Protein AF-A0AAV0G719-F1 (afdb_monomer)

Solvent-accessible surface area (backbone atoms only — not comparable to full-atom values): 10742 Å² total; per-residue (Å²): 135,91,68,100,57,57,70,68,57,51,49,52,56,61,72,61,66,66,47,67,48,43,32,35,37,26,44,46,31,51,79,25,50,60,51,52,53,52,49,61,51,21,62,94,38,42,29,37,42,31,23,26,68,50,55,70,46,43,51,53,22,49,53,50,28,58,73,70,68,57,34,39,28,25,32,34,30,34,30,56,59,93,72,67,51,62,51,58,59,63,76,69,85,78,73,89,70,95,61,95,64,79,46,39,65,77,68,68,94,70,76,55,68,71,57,56,52,49,54,50,50,37,59,73,70,65,56,63,74,76,73,68,87,64,90,64,65,43,79,77,48,52,19,72,58,25,36,52,50,71,34,40,63,71,69,63,65,36,62,72,60,97,86,53,56,92,83,52,53,57,75,38,77,47,72,68,84,75,77,77,77,130

Sequence (182 aa):
MIYGIDAASGAAVLALDISSGDHVLDLCAAPGAKLCMILDSLGSSGSVSGVDIAKHRLAACRSMLLKYGLGDRCRLFVADGTTFSLLPVKTIPVSESQNQLEVYKEWKSRRPWKERRREALAREKGYSNFSSPTQEPELLFYGKKSGVVGLTRNTLYQRVHCGNVYEFGYDKAGSCGCRVHP

Secondary structure (DSSP, 8-state):
------HHHHHHHHHT-PPTT-EEEETT-TTSHHHHHHHHHHTTS-EEEEEES-HHHHHHHHHHHHHTT-GGGEEEEES-TTT--BPP--------------BPPPPPS---HHHHHHHHHHHHTT---------PPEEEEE-TTSS-TT-BHHHHTPBPPTTSHHHHS-SEEE--------

InterPro domains:
  IPR001678 SAM-dependent methyltransferase RsmB-F/NOP2-type domain [PS51686] (1-182)
  IPR023267 RNA (C5-cytosine) methyltransferase [PTHR22807] (2-85)
  IPR029063 S-adenosyl-L-methionine-dependent methyltransferase superfamily [G3DSA:3.40.50.150] (1-123)
  IPR029063 S-adenosyl-L-methionine-dependent methyltransferase superfamily [SSF53335] (3-87)
  IPR049560 SAM-dependent methyltransferase RsmB-F/NOP2-type, catalytic core [PF01189] (14-84)

Organism: NCBI:txid186058

Structure (mmCIF, N/CA/C/O backbone):
data_AF-A0AAV0G719-F1
#
_entry.id   AF-A0AAV0G719-F1
#
loop_
_atom_site.group_PDB
_atom_site.id
_atom_site.type_symbol
_atom_site.label_atom_id
_atom_site.label_alt_id
_atom_site.label_comp_id
_atom_site.label_asym_id
_atom_site.label_entity_id
_atom_site.label_seq_id
_atom_site.pdbx_PDB_ins_code
_atom_site.Cartn_x
_atom_site.Cartn_y
_atom_site.Cartn_z
_atom_site.occupancy
_atom_site.B_iso_or_equiv
_atom_site.auth_seq_id
_atom_site.auth_comp_id
_atom_site.auth_asym_id
_atom_site.auth_atom_id
_atom_site.pdbx_PDB_model_num
ATOM 1 N N . MET A 1 1 ? 5.032 -1.060 -17.708 1.00 53.59 1 MET A N 1
ATOM 2 C CA . MET A 1 1 ? 6.075 -0.216 -17.077 1.00 53.59 1 MET A CA 1
ATOM 3 C C . MET A 1 1 ? 7.315 -1.067 -16.814 1.00 53.59 1 MET A C 1
ATOM 5 O O . MET A 1 1 ? 7.170 -2.277 -16.730 1.00 53.59 1 MET A O 1
ATOM 9 N N . ILE A 1 2 ? 8.517 -0.480 -16.730 1.00 55.41 2 ILE A N 1
ATOM 10 C CA . ILE A 1 2 ? 9.740 -1.218 -16.355 1.00 55.41 2 ILE A CA 1
ATOM 11 C C . ILE A 1 2 ? 10.017 -0.948 -14.875 1.00 55.41 2 ILE A C 1
ATOM 13 O O . ILE A 1 2 ? 10.354 0.176 -14.501 1.00 55.41 2 ILE A O 1
ATOM 17 N N . TYR A 1 3 ? 9.865 -1.975 -14.044 1.00 66.62 3 TYR A N 1
ATOM 18 C CA . TYR A 1 3 ? 10.296 -1.962 -12.648 1.00 66.62 3 TYR A CA 1
ATOM 19 C C . TYR A 1 3 ? 11.651 -2.654 -12.558 1.00 66.62 3 TYR A C 1
ATOM 21 O O . TYR A 1 3 ? 11.841 -3.710 -13.156 1.00 66.62 3 TYR A O 1
ATOM 29 N N . GLY A 1 4 ? 12.591 -2.081 -11.804 1.00 66.12 4 GLY A N 1
ATOM 30 C CA . GLY A 1 4 ? 13.830 -2.770 -11.439 1.00 66.12 4 GLY A CA 1
ATOM 31 C C . GLY A 1 4 ? 13.537 -3.872 -10.422 1.00 66.12 4 GLY A C 1
ATOM 32 O O . GLY A 1 4 ? 13.811 -3.697 -9.239 1.00 66.12 4 GLY A O 1
ATOM 33 N N . ILE A 1 5 ? 12.895 -4.953 -10.867 1.00 74.56 5 ILE A N 1
ATOM 34 C CA . ILE A 1 5 ? 12.533 -6.115 -10.056 1.00 74.56 5 ILE A CA 1
ATOM 35 C C . ILE A 1 5 ? 13.516 -7.250 -10.347 1.00 74.56 5 ILE A C 1
ATOM 37 O O . ILE A 1 5 ? 13.873 -7.488 -11.500 1.00 74.56 5 ILE A O 1
ATOM 41 N N . ASP A 1 6 ? 13.980 -7.942 -9.306 1.00 75.50 6 ASP A N 1
ATOM 42 C CA . ASP A 1 6 ? 14.768 -9.154 -9.510 1.00 75.50 6 ASP A CA 1
ATOM 43 C C . ASP A 1 6 ? 13.889 -10.269 -10.118 1.00 75.50 6 ASP A C 1
ATOM 45 O O . ASP A 1 6 ? 12.669 -10.304 -9.932 1.00 75.50 6 ASP A O 1
ATOM 49 N N . ALA A 1 7 ? 14.498 -11.187 -10.870 1.00 72.31 7 ALA A N 1
ATOM 50 C CA . ALA A 1 7 ? 13.759 -12.227 -11.587 1.00 72.31 7 ALA A CA 1
ATOM 51 C C . ALA A 1 7 ? 12.960 -13.158 -10.653 1.00 72.31 7 ALA A C 1
ATOM 53 O O . ALA A 1 7 ? 11.871 -13.599 -11.018 1.00 72.31 7 ALA A O 1
ATOM 54 N N . ALA A 1 8 ? 13.456 -13.424 -9.439 1.00 75.06 8 ALA A N 1
ATOM 55 C CA . ALA A 1 8 ? 12.766 -14.271 -8.465 1.00 75.06 8 ALA A CA 1
ATOM 56 C C . ALA A 1 8 ? 11.497 -13.591 -7.930 1.00 75.06 8 ALA A C 1
ATOM 58 O O . ALA A 1 8 ? 10.456 -14.220 -7.760 1.00 75.06 8 ALA A O 1
ATOM 59 N N . SER A 1 9 ? 11.566 -12.282 -7.725 1.00 74.62 9 SER A N 1
ATOM 60 C CA . SER A 1 9 ? 10.464 -11.422 -7.330 1.00 74.62 9 SER A CA 1
ATOM 61 C C . SER A 1 9 ? 9.411 -11.314 -8.432 1.00 74.62 9 SER A C 1
ATOM 63 O O . SER A 1 9 ? 8.223 -11.374 -8.126 1.00 74.62 9 SER A O 1
ATOM 65 N N . GLY A 1 10 ? 9.825 -11.222 -9.699 1.00 74.19 10 GLY A N 1
ATOM 66 C CA . GLY A 1 10 ? 8.910 -11.296 -10.842 1.00 74.19 10 GLY A CA 1
ATOM 67 C C . GLY A 1 10 ? 8.221 -12.660 -10.948 1.00 74.19 10 GLY A C 1
ATOM 68 O O . GLY A 1 10 ? 7.002 -12.727 -11.085 1.00 74.19 10 GLY A O 1
ATOM 69 N N . ALA A 1 11 ? 8.981 -13.749 -10.795 1.00 75.69 11 ALA A N 1
ATOM 70 C CA . ALA A 1 11 ? 8.442 -15.108 -10.799 1.00 75.69 11 ALA A CA 1
ATOM 71 C C . ALA A 1 11 ? 7.445 -15.346 -9.654 1.00 75.69 11 ALA A C 1
ATOM 73 O O . ALA A 1 11 ? 6.422 -15.984 -9.871 1.00 75.69 11 ALA A O 1
ATOM 74 N N . ALA A 1 12 ? 7.694 -14.793 -8.462 1.00 78.38 12 ALA A N 1
ATOM 75 C CA . ALA A 1 12 ? 6.772 -14.895 -7.333 1.00 78.38 12 ALA A CA 1
ATOM 76 C C . ALA A 1 12 ? 5.413 -14.237 -7.624 1.00 78.38 12 ALA A C 1
ATOM 78 O O . ALA A 1 12 ? 4.380 -14.793 -7.267 1.00 78.38 12 ALA A O 1
ATOM 79 N N . VAL A 1 13 ? 5.399 -13.082 -8.301 1.00 78.94 13 VAL A N 1
ATOM 80 C CA . VAL A 1 13 ? 4.145 -12.415 -8.692 1.00 78.94 13 VAL A CA 1
ATOM 81 C C . VAL A 1 13 ? 3.414 -13.206 -9.775 1.00 78.94 13 VAL A C 1
ATOM 83 O O . VAL A 1 13 ? 2.200 -13.362 -9.693 1.00 78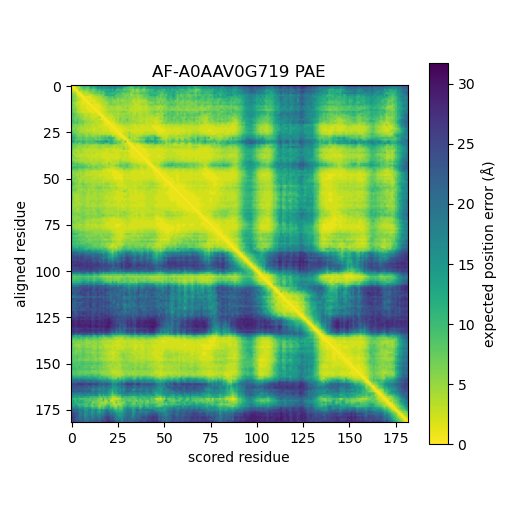.94 13 VAL A O 1
ATOM 86 N N . LEU A 1 14 ? 4.140 -13.755 -10.753 1.00 77.81 14 LEU A N 1
ATOM 87 C CA . LEU A 1 14 ? 3.548 -14.619 -11.780 1.00 77.81 14 LEU A CA 1
ATOM 88 C C . LEU A 1 14 ? 2.966 -15.907 -11.178 1.00 77.81 14 LEU A C 1
ATOM 90 O O . LEU A 1 14 ? 1.880 -16.323 -11.558 1.00 77.81 14 LEU A O 1
ATOM 94 N N . ALA A 1 15 ? 3.651 -16.504 -10.201 1.00 80.00 15 ALA A N 1
ATOM 95 C CA . ALA A 1 15 ? 3.202 -17.715 -9.517 1.00 80.00 15 ALA A CA 1
ATOM 96 C C . ALA A 1 15 ? 1.969 -17.498 -8.625 1.00 80.00 15 ALA A C 1
ATOM 98 O O . ALA A 1 15 ? 1.259 -18.459 -8.337 1.00 80.00 15 ALA A O 1
ATOM 99 N N . LEU A 1 16 ? 1.698 -16.260 -8.188 1.00 77.44 16 LEU A N 1
ATOM 100 C CA . LEU A 1 16 ? 0.467 -15.937 -7.459 1.00 77.44 16 LEU A CA 1
ATOM 101 C C . LEU A 1 16 ? -0.784 -16.050 -8.349 1.00 77.44 16 LEU A C 1
ATOM 103 O O . LEU A 1 16 ? -1.882 -16.182 -7.805 1.00 77.44 16 LEU A O 1
ATOM 107 N N . ASP A 1 17 ? -0.627 -16.036 -9.680 1.00 82.75 17 ASP A N 1
ATOM 108 C CA . ASP A 1 17 ? -1.721 -16.136 -10.655 1.00 82.75 17 ASP A CA 1
ATOM 109 C C . ASP A 1 17 ? -2.863 -15.161 -10.321 1.00 82.75 17 ASP A C 1
ATOM 111 O O . ASP A 1 17 ? -3.990 -15.545 -9.994 1.00 82.75 17 ASP A O 1
ATOM 115 N N . ILE A 1 18 ? -2.496 -13.878 -10.253 1.00 84.50 18 ILE A N 1
ATOM 116 C CA . ILE A 1 18 ? -3.387 -12.788 -9.852 1.00 84.50 18 ILE A CA 1
ATOM 117 C C . ILE A 1 18 ? -4.345 -12.494 -10.995 1.00 84.50 18 ILE A C 1
ATOM 119 O O . ILE A 1 18 ? -3.921 -12.130 -12.094 1.00 84.50 18 ILE A O 1
ATOM 123 N N . SER A 1 19 ? -5.634 -12.593 -10.700 1.00 84.75 19 SER A N 1
ATOM 124 C CA . SER A 1 19 ? -6.706 -12.257 -11.624 1.00 84.75 19 SER A CA 1
ATOM 125 C C . SER A 1 19 ? -7.266 -10.867 -11.339 1.00 84.75 19 SER A C 1
ATOM 127 O O . SER A 1 19 ? -7.234 -10.363 -10.215 1.00 84.75 19 SER A O 1
ATOM 129 N N . SER A 1 20 ? -7.811 -10.225 -12.372 1.00 85.38 20 SER A N 1
ATOM 130 C CA . SER A 1 20 ? -8.567 -8.983 -12.195 1.00 85.38 20 SER A CA 1
ATOM 131 C C . SER A 1 20 ? -9.731 -9.226 -11.233 1.00 85.38 20 SER A C 1
ATOM 133 O O . SER A 1 20 ? -10.541 -10.123 -11.457 1.00 85.38 20 SER A O 1
ATOM 135 N N . GLY A 1 21 ? -9.816 -8.416 -10.180 1.00 84.44 21 GLY A N 1
ATOM 136 C CA . GLY A 1 21 ? -10.849 -8.547 -9.150 1.00 84.44 21 GLY A CA 1
ATOM 137 C C . GLY A 1 21 ? -10.325 -9.068 -7.817 1.00 84.44 21 GLY A C 1
ATOM 138 O O . GLY A 1 21 ? -10.966 -8.806 -6.801 1.00 84.44 21 GLY A O 1
ATOM 139 N N . ASP A 1 22 ? -9.148 -9.696 -7.803 1.00 87.44 22 ASP A N 1
ATOM 140 C CA . ASP A 1 22 ? -8.582 -10.285 -6.593 1.00 87.44 22 ASP A CA 1
ATOM 141 C C . ASP A 1 22 ? -8.278 -9.230 -5.516 1.00 87.44 22 ASP A C 1
ATOM 143 O O . ASP A 1 22 ? -7.844 -8.095 -5.762 1.00 87.44 22 ASP A O 1
ATOM 147 N N . HIS A 1 23 ? -8.463 -9.633 -4.267 1.00 88.38 23 HIS A N 1
ATOM 148 C CA . HIS A 1 23 ? -7.968 -8.929 -3.102 1.00 88.38 23 HIS A CA 1
ATOM 149 C C . HIS A 1 23 ? -6.675 -9.585 -2.637 1.00 88.38 23 HIS A C 1
ATOM 151 O O . HIS A 1 23 ? -6.681 -10.682 -2.079 1.00 88.38 23 HIS A O 1
ATOM 157 N N . VAL A 1 24 ? -5.557 -8.888 -2.831 1.00 88.94 24 VAL A N 1
ATOM 158 C CA . VAL A 1 24 ? -4.219 -9.432 -2.574 1.00 88.94 24 VAL A CA 1
ATOM 159 C C . VAL A 1 24 ? -3.632 -8.848 -1.291 1.00 88.94 24 VAL A C 1
ATOM 161 O O . VAL A 1 24 ? -3.721 -7.642 -1.046 1.00 88.94 24 VAL A O 1
ATOM 164 N N . LEU A 1 25 ? -3.014 -9.697 -0.472 1.00 88.81 25 LEU A N 1
ATOM 165 C CA . LEU A 1 25 ? -2.229 -9.303 0.697 1.00 88.81 25 LEU A CA 1
ATOM 166 C C . LEU A 1 25 ? -0.738 -9.514 0.423 1.00 88.81 25 LEU A C 1
ATOM 168 O O . LEU A 1 25 ? -0.334 -10.611 0.062 1.00 88.81 25 LEU A O 1
ATOM 172 N N . ASP A 1 26 ? 0.090 -8.497 0.638 1.00 88.25 26 ASP A N 1
ATOM 173 C CA . ASP A 1 26 ? 1.552 -8.602 0.602 1.00 88.25 26 ASP A CA 1
ATOM 174 C C . ASP A 1 26 ? 2.110 -8.265 1.988 1.00 88.25 26 ASP A C 1
ATOM 176 O O . ASP A 1 26 ? 2.043 -7.114 2.417 1.00 88.25 26 ASP A O 1
ATOM 180 N N . LEU A 1 27 ? 2.626 -9.265 2.710 1.00 85.50 27 LEU A N 1
ATOM 181 C CA . LEU A 1 27 ? 3.087 -9.112 4.099 1.00 85.50 27 LEU A CA 1
ATOM 182 C C . LEU A 1 27 ? 4.497 -8.510 4.236 1.00 85.50 27 LEU A C 1
ATOM 184 O O . LEU A 1 27 ? 4.943 -8.235 5.350 1.00 85.50 27 LEU A O 1
ATOM 188 N N . CYS A 1 28 ? 5.213 -8.328 3.126 1.00 83.6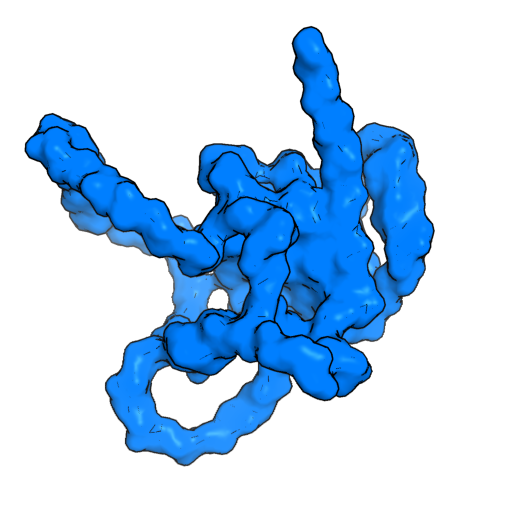2 28 CYS A N 1
ATOM 189 C CA . CYS A 1 28 ? 6.554 -7.742 3.079 1.00 83.62 28 CYS A CA 1
ATOM 190 C C . CYS A 1 28 ? 6.652 -6.781 1.889 1.00 83.62 28 CYS A C 1
ATOM 192 O O . CYS A 1 28 ? 7.528 -6.905 1.030 1.00 83.62 28 CYS A O 1
ATOM 194 N N . ALA A 1 29 ? 5.721 -5.829 1.835 1.00 79.31 29 ALA A N 1
ATOM 195 C CA . ALA A 1 29 ? 5.435 -5.060 0.629 1.00 79.31 29 ALA A CA 1
ATOM 196 C C . ALA A 1 29 ? 6.565 -4.129 0.167 1.00 79.31 29 ALA A C 1
ATOM 198 O O . ALA A 1 29 ? 6.583 -3.691 -0.987 1.00 79.31 29 ALA A O 1
ATOM 199 N N . ALA A 1 30 ? 7.521 -3.778 1.031 1.00 79.81 30 ALA A N 1
ATOM 200 C CA . ALA A 1 30 ? 8.621 -2.902 0.652 1.00 79.81 30 ALA A CA 1
ATOM 201 C C . ALA A 1 30 ? 9.831 -3.690 0.098 1.00 79.81 30 ALA A C 1
ATOM 203 O O . ALA A 1 30 ? 10.217 -4.703 0.678 1.00 79.81 30 ALA A O 1
ATOM 204 N N . PRO A 1 31 ? 10.528 -3.207 -0.951 1.00 63.00 31 PRO A N 1
ATOM 205 C CA . PRO A 1 31 ? 10.467 -1.863 -1.524 1.00 63.00 31 PRO A CA 1
ATOM 206 C C . PRO A 1 31 ? 9.549 -1.771 -2.760 1.00 63.00 31 PRO A C 1
ATOM 208 O O . PRO A 1 31 ? 9.981 -1.377 -3.833 1.00 63.00 31 PRO A O 1
ATOM 211 N N . GLY A 1 32 ? 8.274 -2.142 -2.640 1.00 73.00 32 GLY A N 1
ATOM 212 C CA . GLY A 1 32 ? 7.164 -1.709 -3.498 1.00 73.00 32 GLY A CA 1
ATOM 213 C C . GLY A 1 32 ? 7.133 -2.196 -4.947 1.00 73.00 32 GLY A C 1
ATOM 214 O O . GLY A 1 32 ? 6.097 -2.055 -5.583 1.00 73.00 32 GLY A O 1
ATOM 215 N N . ALA A 1 33 ? 8.217 -2.757 -5.492 1.00 81.25 33 ALA A N 1
ATOM 216 C CA . ALA A 1 33 ? 8.286 -3.139 -6.907 1.00 81.25 33 ALA A CA 1
ATOM 217 C C . ALA A 1 33 ? 7.334 -4.301 -7.214 1.00 81.25 33 ALA A C 1
ATOM 219 O O . ALA A 1 33 ? 6.611 -4.270 -8.207 1.00 81.25 33 ALA A O 1
ATOM 220 N N . LYS A 1 34 ? 7.271 -5.276 -6.300 1.00 81.75 34 LYS A N 1
ATOM 221 C CA . LYS A 1 34 ? 6.289 -6.368 -6.328 1.00 81.75 34 LYS A CA 1
ATOM 222 C C . LYS A 1 34 ? 4.871 -5.832 -6.240 1.00 81.75 34 LYS A C 1
ATOM 224 O O . LYS A 1 34 ? 4.038 -6.189 -7.057 1.00 81.75 34 LYS A O 1
ATOM 229 N N . LEU A 1 35 ? 4.629 -4.919 -5.302 1.00 84.81 35 LEU A N 1
ATOM 230 C CA . LEU A 1 35 ? 3.320 -4.313 -5.101 1.00 84.81 35 LEU A CA 1
ATOM 231 C C . LEU A 1 35 ? 2.832 -3.569 -6.351 1.00 84.81 35 LEU A C 1
ATOM 233 O O . LEU A 1 35 ? 1.672 -3.700 -6.721 1.00 84.81 35 LEU A O 1
ATOM 237 N N . CYS A 1 36 ? 3.719 -2.831 -7.027 1.00 86.94 36 CYS A N 1
ATOM 238 C CA . CYS A 1 36 ? 3.419 -2.207 -8.314 1.00 86.94 36 CYS A CA 1
ATOM 239 C C . CYS A 1 36 ? 3.041 -3.246 -9.377 1.00 86.94 36 CYS A C 1
ATOM 241 O O . CYS A 1 36 ? 2.045 -3.059 -10.063 1.00 86.94 36 CYS A O 1
ATOM 243 N N . MET A 1 37 ? 3.785 -4.351 -9.473 1.00 84.62 37 MET A N 1
ATOM 244 C CA . MET A 1 37 ? 3.490 -5.423 -10.427 1.00 84.62 37 MET A CA 1
ATOM 245 C C . MET A 1 37 ? 2.152 -6.120 -10.127 1.00 84.62 37 MET A C 1
ATOM 247 O O . MET A 1 37 ? 1.381 -6.374 -11.043 1.00 84.62 37 MET A O 1
ATOM 251 N N . ILE A 1 38 ? 1.836 -6.364 -8.851 1.00 87.19 38 ILE A N 1
ATOM 252 C CA . ILE A 1 38 ? 0.534 -6.898 -8.415 1.00 87.19 38 ILE A CA 1
ATOM 253 C C . ILE A 1 38 ? -0.597 -5.944 -8.824 1.00 87.19 38 ILE A C 1
ATOM 255 O O . ILE A 1 38 ? -1.613 -6.377 -9.362 1.00 87.19 38 ILE A O 1
ATOM 259 N N . LEU A 1 39 ? -0.426 -4.641 -8.580 1.00 87.25 39 LEU A N 1
ATOM 260 C CA . LEU A 1 39 ? -1.415 -3.618 -8.933 1.00 87.25 39 LEU A CA 1
ATOM 261 C C . LEU A 1 39 ? -1.626 -3.505 -10.447 1.00 87.25 39 LEU A C 1
ATOM 263 O O . LEU A 1 39 ? -2.763 -3.316 -10.874 1.00 87.25 39 LEU A O 1
ATOM 267 N N . ASP A 1 40 ? -0.564 -3.656 -11.239 1.00 86.81 40 ASP A N 1
ATOM 268 C CA . ASP A 1 40 ? -0.657 -3.718 -12.699 1.00 86.81 40 ASP A CA 1
ATOM 269 C C . ASP A 1 40 ? -1.469 -4.946 -13.152 1.00 86.81 40 ASP A C 1
ATOM 271 O O . ASP A 1 40 ? -2.335 -4.811 -14.017 1.00 86.81 40 ASP A O 1
ATOM 275 N N . SER A 1 41 ? -1.257 -6.118 -12.538 1.00 85.50 41 SER A N 1
ATOM 276 C CA . SER A 1 41 ? -1.999 -7.348 -12.866 1.00 85.50 41 SER A CA 1
ATOM 277 C C . SER A 1 41 ? -3.486 -7.289 -12.493 1.00 85.50 41 SER A C 1
ATOM 279 O O . SER A 1 41 ? -4.321 -7.830 -13.213 1.00 85.50 41 SER A O 1
ATOM 281 N N . LEU A 1 42 ? -3.845 -6.608 -11.399 1.00 85.00 42 LEU A N 1
ATOM 282 C CA . LEU A 1 42 ? -5.244 -6.429 -10.977 1.00 85.00 42 LEU A CA 1
ATOM 283 C C . LEU A 1 42 ? -6.064 -5.551 -11.936 1.00 85.00 42 LEU A C 1
ATOM 285 O O . LEU A 1 42 ? -7.292 -5.653 -12.002 1.00 85.00 42 LEU A O 1
ATOM 289 N N . GLY A 1 43 ? -5.400 -4.649 -12.661 1.00 81.38 43 GLY A N 1
ATOM 290 C CA . GLY A 1 43 ? -6.041 -3.745 -13.607 1.00 81.38 43 GLY A CA 1
ATOM 291 C C . GLY A 1 43 ? -7.107 -2.851 -12.958 1.00 81.38 43 GLY A C 1
ATOM 292 O O . GLY A 1 43 ? -6.834 -2.023 -12.084 1.00 81.38 43 GLY A O 1
ATOM 293 N N . SER A 1 44 ? -8.352 -2.960 -13.430 1.00 82.81 44 SER A N 1
ATOM 294 C CA . SER A 1 44 ? -9.443 -2.059 -13.046 1.00 82.81 44 SER A CA 1
ATOM 295 C C . SER A 1 44 ? -10.334 -2.571 -11.916 1.00 82.81 44 SER A C 1
ATOM 297 O O . SER A 1 44 ? -11.284 -1.867 -11.572 1.00 82.81 44 SER A O 1
ATOM 299 N N . SER A 1 45 ? -10.073 -3.737 -11.325 1.00 84.50 45 SER A N 1
ATOM 300 C CA . SER A 1 45 ? -10.882 -4.285 -10.225 1.00 84.50 45 SER A CA 1
ATOM 301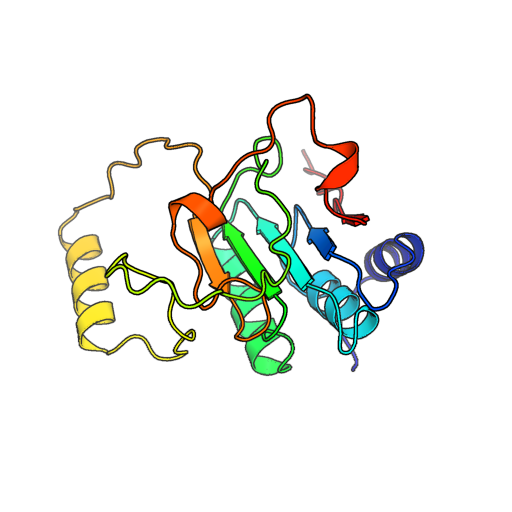 C C . SER A 1 45 ? -10.016 -4.993 -9.177 1.00 84.50 45 SER A C 1
ATOM 303 O O . SER A 1 45 ? -8.844 -5.247 -9.422 1.00 84.50 45 SER A O 1
ATOM 305 N N . GLY A 1 46 ? -10.551 -5.221 -7.975 1.00 87.38 46 GLY A N 1
ATOM 306 C CA . GLY A 1 46 ? -9.768 -5.729 -6.842 1.00 87.38 46 GLY A CA 1
ATOM 307 C C . GLY A 1 46 ? -9.013 -4.644 -6.066 1.00 87.38 46 GLY A C 1
ATOM 308 O O . GLY A 1 46 ? -9.182 -3.436 -6.300 1.00 87.38 46 GLY A O 1
ATOM 309 N N . SER A 1 47 ? -8.222 -5.069 -5.078 1.00 90.62 47 SER A N 1
ATOM 310 C CA . SER A 1 47 ? -7.423 -4.168 -4.233 1.00 90.62 47 SER A CA 1
ATOM 311 C C . SER A 1 47 ? -6.241 -4.869 -3.562 1.00 90.62 47 SER A C 1
ATOM 313 O O . SER A 1 47 ? -6.256 -6.078 -3.363 1.00 90.62 47 SER A O 1
ATOM 315 N N . VAL A 1 48 ? -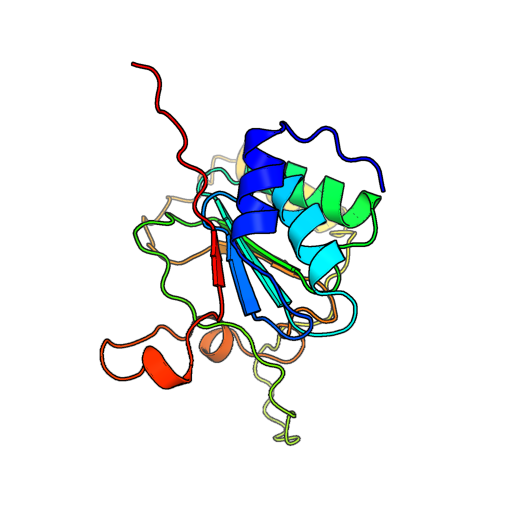5.229 -4.094 -3.161 1.00 91.56 48 VAL A N 1
ATOM 316 C CA . VAL A 1 48 ? -4.019 -4.629 -2.514 1.00 91.56 48 VAL A CA 1
ATOM 317 C C . VAL A 1 48 ? -3.841 -4.060 -1.114 1.00 91.56 48 VAL A C 1
ATOM 319 O O . VAL A 1 48 ? -3.848 -2.840 -0.930 1.00 91.56 48 VAL A O 1
ATOM 322 N N . SER A 1 49 ? -3.633 -4.941 -0.138 1.00 92.31 49 SER A N 1
ATOM 323 C CA . SER A 1 49 ? -3.100 -4.606 1.184 1.00 92.31 49 SER A CA 1
ATOM 324 C C . SER A 1 49 ? -1.603 -4.880 1.220 1.00 92.31 49 SER A C 1
ATOM 326 O O . SER A 1 49 ? -1.198 -6.034 1.176 1.00 92.31 49 SER A O 1
ATOM 328 N N . GLY A 1 50 ? -0.784 -3.841 1.349 1.00 91.88 50 GLY A N 1
ATOM 329 C CA . GLY A 1 50 ? 0.638 -3.986 1.652 1.00 91.88 50 GLY A CA 1
ATOM 330 C C . GLY A 1 50 ? 0.896 -3.828 3.147 1.00 91.88 50 GLY A C 1
ATOM 331 O O . GLY A 1 50 ? 0.434 -2.860 3.749 1.00 91.88 50 GLY A O 1
ATOM 332 N N . VAL A 1 51 ? 1.648 -4.743 3.743 1.00 91.19 51 VAL A N 1
ATOM 333 C CA . VAL A 1 51 ? 2.066 -4.711 5.145 1.00 91.19 51 VAL A CA 1
ATOM 334 C C . VAL A 1 51 ? 3.589 -4.755 5.202 1.00 91.19 51 VAL A C 1
ATOM 336 O O . VAL A 1 51 ? 4.231 -5.454 4.422 1.00 91.19 51 VAL A O 1
ATOM 339 N N . ASP A 1 52 ? 4.182 -3.962 6.089 1.00 90.50 52 ASP A N 1
ATOM 340 C CA . ASP A 1 52 ? 5.607 -4.046 6.414 1.00 90.50 52 ASP A CA 1
ATOM 341 C C . ASP A 1 52 ? 5.835 -3.487 7.823 1.00 90.50 52 ASP A C 1
ATOM 343 O O . ASP A 1 52 ? 5.247 -2.469 8.192 1.00 90.50 52 ASP A O 1
ATOM 347 N N . ILE A 1 53 ? 6.709 -4.111 8.609 1.00 87.94 53 ILE A N 1
ATOM 348 C CA . ILE A 1 53 ? 7.032 -3.636 9.961 1.00 87.94 53 ILE A CA 1
ATOM 349 C C . ILE A 1 53 ? 7.833 -2.321 9.930 1.00 87.94 53 ILE A C 1
ATOM 351 O O . ILE A 1 53 ? 7.754 -1.490 10.837 1.00 87.94 53 ILE A O 1
ATOM 355 N N . ALA A 1 54 ? 8.594 -2.085 8.860 1.00 86.75 54 ALA A N 1
ATOM 356 C CA . ALA A 1 54 ? 9.467 -0.936 8.708 1.00 86.75 54 ALA A CA 1
ATOM 357 C C . ALA A 1 54 ? 8.739 0.238 8.035 1.00 86.75 54 ALA A C 1
ATOM 359 O O . ALA A 1 54 ? 8.756 0.416 6.813 1.00 86.75 54 ALA A O 1
ATOM 360 N N . LYS A 1 55 ? 8.185 1.137 8.855 1.00 86.44 55 LYS A N 1
ATOM 361 C CA . LYS A 1 55 ? 7.476 2.354 8.409 1.00 86.44 55 LYS A CA 1
ATOM 362 C C . LYS A 1 55 ? 8.214 3.174 7.346 1.00 86.44 55 LYS A C 1
ATOM 364 O O . LYS A 1 55 ? 7.596 3.688 6.416 1.00 86.44 55 LYS A O 1
ATOM 369 N N . HIS A 1 56 ? 9.532 3.319 7.472 1.00 81.62 56 HIS A N 1
ATOM 370 C CA . HIS A 1 56 ? 10.341 4.089 6.524 1.00 81.62 56 HIS A CA 1
ATOM 371 C C . HIS A 1 56 ? 10.421 3.409 5.144 1.00 81.62 56 HIS A C 1
ATOM 373 O O . HIS A 1 56 ? 10.306 4.091 4.124 1.00 81.62 56 HIS A O 1
ATOM 379 N N . ARG A 1 57 ? 10.528 2.072 5.102 1.00 86.25 57 ARG A N 1
ATOM 380 C CA . ARG A 1 57 ? 10.500 1.287 3.857 1.00 86.25 57 ARG A CA 1
ATOM 381 C C . ARG A 1 57 ? 9.129 1.389 3.188 1.00 86.25 57 ARG A C 1
ATOM 383 O O . ARG A 1 57 ? 9.038 1.616 1.982 1.00 86.25 57 ARG A O 1
ATOM 390 N N . LEU A 1 58 ? 8.061 1.334 3.981 1.00 87.69 58 LEU A N 1
ATOM 391 C CA . LEU A 1 58 ? 6.689 1.484 3.497 1.00 87.69 58 LEU A CA 1
ATOM 392 C C . LEU A 1 58 ? 6.389 2.914 2.999 1.00 87.69 58 LEU A C 1
ATOM 394 O O . LEU A 1 58 ? 5.659 3.102 2.027 1.00 87.69 58 LEU A O 1
ATOM 398 N N . ALA A 1 59 ? 7.006 3.940 3.594 1.00 87.25 59 ALA A N 1
ATOM 399 C CA . ALA A 1 59 ? 6.924 5.314 3.097 1.00 87.25 59 ALA A CA 1
ATOM 400 C C . ALA A 1 59 ? 7.607 5.485 1.728 1.00 87.25 59 ALA A C 1
ATOM 402 O O . ALA A 1 59 ? 7.089 6.219 0.883 1.00 87.25 59 ALA A O 1
ATOM 403 N N . ALA A 1 60 ? 8.725 4.791 1.482 1.00 87.25 60 ALA A N 1
ATOM 404 C CA . ALA A 1 60 ? 9.352 4.737 0.161 1.00 87.25 60 ALA A CA 1
ATOM 405 C C . ALA A 1 60 ? 8.451 4.016 -0.857 1.00 87.25 60 ALA A C 1
ATOM 407 O O . ALA A 1 60 ? 8.234 4.535 -1.953 1.00 87.25 60 ALA A O 1
ATOM 408 N N . CYS A 1 61 ? 7.839 2.892 -0.459 1.00 87.88 61 CYS A N 1
ATOM 409 C CA . CYS A 1 61 ? 6.829 2.193 -1.259 1.00 87.88 61 CYS A CA 1
ATOM 410 C C . CYS A 1 61 ? 5.678 3.133 -1.656 1.00 87.88 61 CYS A C 1
ATOM 412 O O . CYS A 1 61 ? 5.347 3.244 -2.833 1.00 87.88 61 CYS A O 1
ATOM 414 N N . ARG A 1 62 ? 5.124 3.897 -0.704 1.00 90.56 62 ARG A N 1
ATOM 415 C CA . ARG A 1 62 ? 4.094 4.913 -0.979 1.00 90.56 62 ARG A CA 1
ATOM 416 C C . ARG A 1 62 ? 4.549 5.934 -2.021 1.00 90.56 62 ARG A C 1
ATOM 418 O O . ARG A 1 62 ? 3.796 6.236 -2.941 1.00 90.56 62 ARG A O 1
ATOM 425 N N . SER A 1 63 ? 5.752 6.489 -1.876 1.00 88.50 63 SER A N 1
ATOM 426 C CA . SER A 1 63 ? 6.289 7.459 -2.841 1.00 88.50 63 SER A CA 1
ATOM 427 C C . SER A 1 63 ? 6.379 6.864 -4.244 1.00 88.50 63 SER A C 1
ATOM 429 O O . SER A 1 63 ? 6.070 7.546 -5.218 1.00 88.50 63 SER A O 1
ATOM 431 N N . MET A 1 64 ? 6.741 5.585 -4.346 1.00 87.31 64 MET A N 1
ATOM 432 C CA . MET A 1 64 ? 6.803 4.873 -5.615 1.00 87.31 64 MET A CA 1
ATOM 433 C C . MET A 1 64 ? 5.414 4.661 -6.231 1.00 87.31 64 MET A C 1
ATOM 435 O O . MET A 1 64 ? 5.212 4.995 -7.395 1.00 87.31 64 MET A O 1
ATOM 439 N N . LEU A 1 65 ? 4.431 4.217 -5.440 1.00 88.12 65 LEU A N 1
ATOM 440 C CA . LEU A 1 65 ? 3.039 4.076 -5.886 1.00 88.12 65 LEU A CA 1
ATOM 441 C C . LEU A 1 65 ? 2.453 5.394 -6.398 1.00 88.12 65 LEU A C 1
ATOM 443 O O . LEU A 1 65 ? 1.770 5.411 -7.418 1.00 88.12 65 LEU A O 1
ATOM 447 N N . LEU A 1 66 ? 2.728 6.501 -5.703 1.00 87.75 66 LEU A N 1
ATOM 448 C CA . LEU A 1 66 ? 2.286 7.831 -6.120 1.00 87.75 66 LEU A CA 1
ATOM 449 C C . LEU A 1 66 ? 2.993 8.286 -7.401 1.00 87.75 66 LEU A C 1
ATOM 451 O O . LEU A 1 66 ? 2.343 8.842 -8.280 1.00 87.75 66 LEU A O 1
ATOM 455 N N . LYS A 1 67 ? 4.300 8.025 -7.526 1.00 85.88 67 LYS A N 1
ATOM 456 C CA . LYS A 1 67 ? 5.089 8.362 -8.720 1.00 85.88 67 LYS A CA 1
ATOM 457 C C . LYS A 1 67 ? 4.573 7.648 -9.971 1.00 85.88 67 LYS A C 1
ATOM 459 O O . LYS A 1 67 ? 4.554 8.255 -11.035 1.00 85.88 67 LYS A O 1
ATOM 464 N N . TYR A 1 68 ? 4.160 6.388 -9.839 1.00 84.75 68 TYR A N 1
ATOM 465 C CA . TYR A 1 68 ? 3.645 5.582 -10.950 1.00 84.75 68 TYR A CA 1
ATOM 466 C C . TYR A 1 68 ? 2.119 5.641 -11.115 1.00 84.75 68 TYR A C 1
ATOM 468 O O . TYR A 1 68 ? 1.590 5.018 -12.027 1.00 84.75 68 TYR A O 1
ATOM 476 N N . GLY A 1 69 ? 1.396 6.369 -10.256 1.00 85.88 69 GLY A N 1
ATOM 477 C CA . GLY A 1 69 ? -0.067 6.460 -10.334 1.00 85.88 69 GLY A CA 1
ATOM 478 C C . GLY A 1 69 ? -0.809 5.164 -9.977 1.00 85.88 69 GLY A C 1
ATOM 479 O O . GLY A 1 69 ? -1.979 5.024 -10.308 1.00 85.88 69 GLY A O 1
ATOM 480 N N . LEU A 1 70 ? -0.159 4.228 -9.278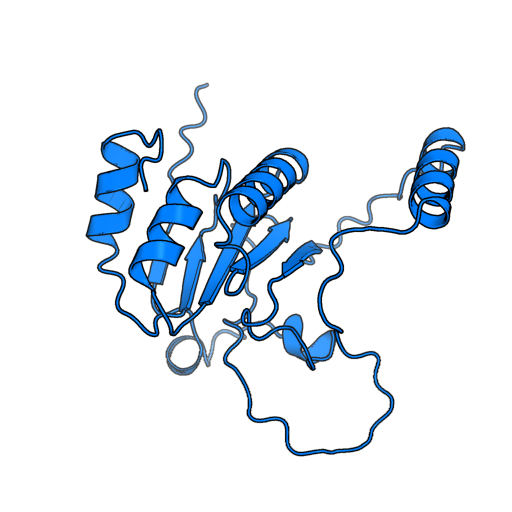 1.00 86.56 70 LEU A N 1
ATOM 481 C CA . LEU A 1 70 ? -0.720 2.915 -8.921 1.00 86.56 70 LEU A CA 1
ATOM 482 C C . LEU A 1 70 ? -1.350 2.874 -7.522 1.00 86.56 70 LEU A C 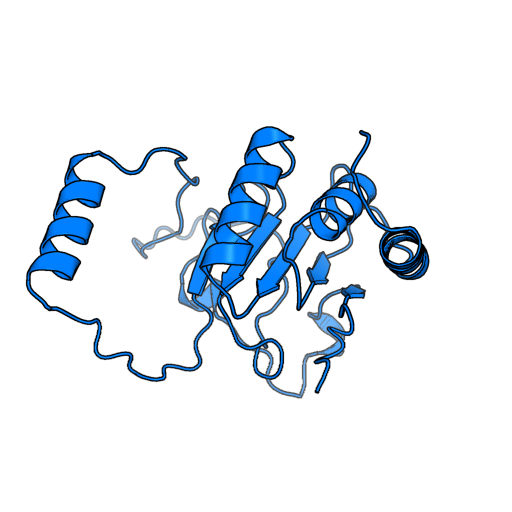1
ATOM 484 O O . LEU A 1 70 ? -1.883 1.858 -7.088 1.00 86.56 70 LEU A O 1
ATOM 488 N N . GLY A 1 71 ? -1.303 3.983 -6.785 1.00 87.44 71 GLY A N 1
ATOM 489 C CA . GLY A 1 71 ? -1.767 4.029 -5.399 1.00 87.44 71 GLY A CA 1
ATOM 490 C C . GLY A 1 71 ? -3.279 3.878 -5.212 1.00 87.44 71 GLY A C 1
ATOM 491 O O . GLY A 1 71 ? -3.703 3.582 -4.100 1.00 87.44 71 GLY A O 1
ATOM 492 N N . ASP A 1 72 ? -4.089 4.055 -6.259 1.00 89.62 72 ASP A N 1
ATOM 493 C CA . ASP A 1 72 ? -5.547 4.195 -6.158 1.00 89.62 72 ASP A CA 1
ATOM 494 C C . ASP A 1 72 ? -6.252 3.006 -5.502 1.00 89.62 72 ASP A C 1
ATOM 496 O O . ASP A 1 72 ? -7.199 3.213 -4.745 1.00 89.62 72 ASP A O 1
ATOM 500 N N . ARG A 1 73 ? -5.796 1.777 -5.758 1.00 90.56 73 ARG A N 1
ATOM 501 C CA . ARG A 1 73 ? -6.396 0.533 -5.233 1.00 90.56 73 ARG A CA 1
ATOM 502 C C . ARG A 1 73 ? -5.576 -0.110 -4.117 1.00 90.56 73 ARG A C 1
ATOM 504 O O . ARG A 1 73 ? -5.863 -1.229 -3.700 1.00 90.56 73 ARG A O 1
ATOM 511 N N . CYS A 1 74 ? -4.570 0.598 -3.619 1.00 91.88 74 CYS A N 1
ATOM 512 C CA . CYS A 1 74 ? -3.654 0.101 -2.607 1.00 91.88 74 CYS A CA 1
ATOM 513 C C . CYS A 1 74 ? -3.971 0.695 -1.232 1.00 91.88 74 CYS A C 1
ATOM 515 O O . CYS A 1 74 ? -4.352 1.861 -1.117 1.00 91.88 74 CYS A O 1
ATOM 517 N N . ARG A 1 75 ? -3.737 -0.080 -0.176 1.00 93.25 75 ARG A N 1
ATOM 518 C CA . ARG A 1 75 ? -3.680 0.375 1.218 1.00 93.25 75 ARG A CA 1
ATOM 519 C C . ARG A 1 75 ? -2.433 -0.197 1.885 1.00 93.25 75 ARG A C 1
ATOM 521 O O . ARG A 1 75 ? -2.078 -1.339 1.622 1.00 93.25 75 ARG A O 1
ATOM 528 N N . LEU A 1 76 ? -1.738 0.610 2.680 1.00 92.69 76 LEU A N 1
ATOM 529 C CA . LEU A 1 76 ? -0.470 0.249 3.312 1.00 92.69 76 LEU A CA 1
ATOM 530 C C . LEU A 1 76 ? -0.605 0.304 4.831 1.00 92.69 76 LEU A C 1
ATOM 532 O O . LEU A 1 76 ? -0.993 1.343 5.367 1.00 92.69 76 LEU A O 1
ATOM 536 N N . PHE A 1 77 ? -0.225 -0.775 5.506 1.00 92.69 77 PHE A N 1
ATOM 537 C CA . PHE A 1 77 ? -0.240 -0.898 6.957 1.00 92.69 77 PHE A CA 1
ATOM 538 C C . PHE A 1 77 ? 1.169 -1.122 7.506 1.00 92.69 77 PHE A C 1
ATOM 540 O O . PHE A 1 77 ? 1.910 -1.969 7.013 1.00 92.69 77 PHE A O 1
ATOM 547 N N . VAL A 1 78 ? 1.533 -0.389 8.554 1.00 91.12 78 VAL A N 1
ATOM 548 C CA . VAL A 1 78 ? 2.708 -0.712 9.363 1.00 91.12 78 VAL A CA 1
ATOM 549 C C . VAL A 1 78 ? 2.267 -1.687 10.441 1.00 91.12 78 VAL A C 1
ATOM 551 O O . VAL A 1 78 ? 1.497 -1.315 11.326 1.00 91.12 78 VAL A O 1
ATOM 554 N N . ALA A 1 79 ? 2.708 -2.935 10.346 1.00 90.00 79 ALA A N 1
ATOM 555 C CA . ALA A 1 79 ? 2.387 -3.978 11.314 1.00 90.00 79 ALA A CA 1
ATOM 556 C C . ALA A 1 79 ? 3.404 -5.119 11.241 1.00 90.00 79 ALA A C 1
ATOM 558 O O . ALA A 1 79 ? 4.145 -5.242 10.265 1.00 90.00 79 ALA A O 1
ATOM 559 N N . ASP A 1 80 ? 3.396 -5.980 12.254 1.00 86.94 80 ASP A N 1
ATOM 560 C CA . ASP A 1 80 ? 4.054 -7.279 12.178 1.00 86.94 80 ASP A CA 1
ATOM 561 C C . ASP A 1 80 ? 3.199 -8.231 11.326 1.00 86.94 80 ASP A C 1
ATOM 563 O O . ASP A 1 80 ? 2.050 -8.529 11.665 1.00 86.94 80 ASP A O 1
ATOM 567 N N . GLY A 1 81 ? 3.761 -8.713 10.215 1.00 83.75 81 GLY A N 1
ATOM 568 C CA . GLY A 1 81 ? 3.076 -9.625 9.300 1.00 83.75 81 GLY A CA 1
ATOM 569 C C . GLY A 1 81 ? 2.680 -10.963 9.933 1.00 83.75 81 GLY A C 1
ATOM 570 O O . GLY A 1 81 ? 1.770 -11.610 9.426 1.00 83.75 81 GLY A O 1
ATOM 571 N N . THR A 1 82 ? 3.291 -11.355 11.057 1.00 81.50 82 THR A N 1
ATOM 572 C CA . THR A 1 82 ? 2.919 -12.569 11.806 1.00 81.50 82 THR A CA 1
ATOM 573 C C . THR A 1 82 ? 1.638 -12.407 12.629 1.00 81.50 82 THR A C 1
ATOM 575 O O . THR A 1 82 ? 1.002 -13.399 12.976 1.00 81.50 82 THR A O 1
ATOM 578 N N . THR A 1 83 ? 1.230 -11.168 12.923 1.00 82.75 83 THR A N 1
ATOM 579 C CA . THR A 1 83 ? 0.042 -10.856 13.745 1.00 82.75 83 THR A CA 1
ATOM 580 C C . THR A 1 83 ? -1.062 -10.135 12.964 1.00 82.75 83 THR A C 1
ATOM 582 O O . THR A 1 83 ? -2.166 -9.914 13.477 1.00 82.75 83 THR A O 1
ATOM 585 N N . PHE A 1 84 ? -0.796 -9.777 11.706 1.00 84.50 84 PHE A N 1
ATOM 586 C CA . PHE A 1 84 ? -1.739 -9.064 10.856 1.00 84.50 84 PHE A CA 1
ATOM 587 C C . PHE A 1 84 ? -2.934 -9.950 10.468 1.00 84.50 84 PHE A C 1
ATOM 589 O O . PHE A 1 84 ? -2.779 -10.995 9.847 1.00 84.50 84 PHE A O 1
ATOM 596 N N . SER A 1 85 ? -4.144 -9.505 10.815 1.00 83.62 85 SER A N 1
ATOM 597 C CA . SER A 1 85 ? -5.387 -10.289 10.683 1.00 83.62 85 SER A CA 1
ATOM 598 C C . SER A 1 85 ? -6.591 -9.457 10.216 1.00 83.62 85 SER A C 1
ATOM 600 O O . SER A 1 85 ? -7.744 -9.827 10.452 1.00 83.62 85 SER A O 1
ATOM 602 N N . LEU A 1 86 ? -6.340 -8.312 9.568 1.00 86.00 86 LEU A N 1
ATOM 603 C CA . LEU A 1 86 ? -7.406 -7.467 9.019 1.00 86.00 86 LEU A CA 1
ATOM 604 C C . LEU A 1 86 ? -7.994 -8.082 7.751 1.00 86.00 86 LEU A C 1
ATOM 606 O O . LEU A 1 86 ? -7.257 -8.593 6.910 1.00 86.00 86 LEU A O 1
ATOM 610 N N . LEU A 1 87 ? -9.308 -7.958 7.583 1.00 83.69 87 LEU A N 1
ATOM 611 C CA . LEU A 1 87 ? -10.015 -8.413 6.388 1.00 83.69 87 LEU A CA 1
ATOM 612 C C . LEU A 1 87 ? -9.629 -7.610 5.127 1.00 83.69 87 LEU A C 1
ATOM 614 O O . LEU A 1 87 ? -9.239 -6.439 5.220 1.00 83.69 87 LEU A O 1
ATOM 618 N N . PRO A 1 88 ? -9.749 -8.200 3.922 1.00 81.56 88 PRO A N 1
ATOM 619 C CA . PRO A 1 88 ? -9.745 -7.430 2.693 1.00 81.56 88 PRO A CA 1
ATOM 620 C C . PRO A 1 88 ? -10.899 -6.432 2.705 1.00 81.56 88 PRO A C 1
ATOM 622 O O . PRO A 1 88 ? -12.050 -6.757 2.997 1.00 81.56 88 PRO A O 1
ATOM 625 N N . VAL A 1 89 ? -10.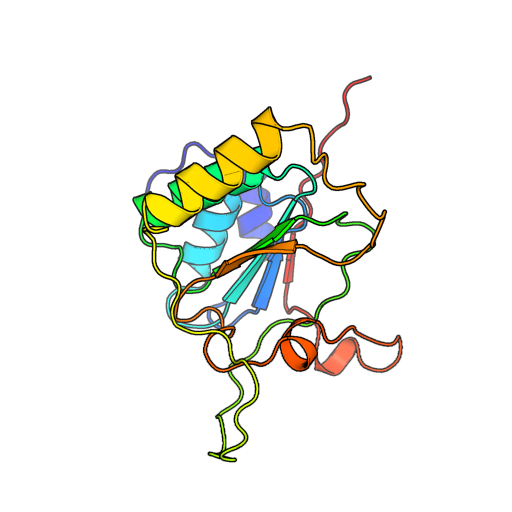586 -5.195 2.339 1.00 80.00 89 VAL A N 1
ATOM 626 C CA . VAL A 1 89 ? -11.596 -4.151 2.235 1.00 80.00 89 VAL A CA 1
ATOM 627 C C . VAL A 1 89 ? -12.289 -4.292 0.884 1.00 80.00 89 VAL A C 1
ATOM 629 O O . VAL A 1 89 ? -11.791 -3.813 -0.140 1.00 80.00 89 VAL A O 1
ATOM 632 N N . LYS A 1 90 ? -13.421 -4.996 0.882 1.00 73.56 90 LYS A N 1
ATOM 633 C CA . LYS A 1 90 ? -14.333 -5.062 -0.263 1.00 73.56 90 LYS A CA 1
ATOM 634 C C . LYS A 1 90 ? -15.174 -3.784 -0.260 1.00 73.56 90 LYS A C 1
ATOM 636 O O . LYS A 1 90 ? -15.581 -3.318 0.802 1.00 73.56 90 LYS A O 1
ATOM 641 N N . THR A 1 91 ? -15.397 -3.170 -1.420 1.00 57.69 91 THR A N 1
ATOM 642 C CA . THR A 1 91 ? -16.295 -2.010 -1.536 1.00 57.69 91 THR A CA 1
ATOM 643 C C . THR A 1 91 ? -17.699 -2.431 -1.120 1.00 57.69 91 THR A C 1
ATOM 645 O O . THR A 1 91 ? -18.407 -3.067 -1.895 1.00 57.69 91 THR A O 1
ATOM 648 N N . ILE A 1 92 ? -18.086 -2.100 0.109 1.00 54.59 92 ILE A N 1
ATOM 649 C CA . ILE A 1 92 ? -19.462 -2.246 0.571 1.00 54.59 92 ILE A CA 1
ATOM 650 C C . ILE A 1 92 ? -20.248 -1.102 -0.085 1.00 54.59 92 ILE A C 1
ATOM 652 O O . ILE A 1 92 ? -19.831 0.052 0.058 1.00 54.59 92 ILE A O 1
ATOM 656 N N . PRO A 1 93 ? -21.336 -1.365 -0.832 1.00 45.69 93 PRO A N 1
ATOM 657 C CA . PRO A 1 93 ? -22.229 -0.302 -1.269 1.00 45.69 93 PRO A CA 1
ATOM 658 C C . PRO A 1 93 ? -22.779 0.378 -0.014 1.00 45.69 93 PRO A C 1
ATOM 660 O O . PRO A 1 93 ? -23.506 -0.230 0.768 1.00 45.69 93 PRO A O 1
ATOM 663 N N . VAL A 1 94 ? -22.345 1.615 0.225 1.00 47.66 94 VAL A N 1
ATOM 664 C CA . VAL A 1 94 ? -22.748 2.390 1.397 1.00 47.66 94 VAL A CA 1
ATOM 665 C C . VAL A 1 94 ? -24.223 2.735 1.230 1.00 47.66 94 VAL A C 1
ATOM 667 O O . VAL A 1 94 ? -24.574 3.615 0.448 1.00 47.66 94 VAL A O 1
ATOM 670 N N . SER A 1 95 ? -25.094 2.036 1.953 1.00 47.09 95 SER A N 1
ATOM 671 C CA . SER A 1 95 ? -26.432 2.530 2.255 1.00 47.09 95 SER A CA 1
ATOM 672 C C . SER A 1 95 ? -26.272 3.761 3.146 1.00 47.09 95 SER A C 1
ATOM 674 O O . SER A 1 95 ? -25.600 3.715 4.177 1.00 47.09 95 SER A O 1
ATOM 676 N N . GLU A 1 96 ? -26.836 4.884 2.708 1.00 46.44 96 GLU A N 1
ATOM 677 C CA . GLU A 1 96 ? -26.778 6.183 3.377 1.00 46.44 96 GLU A CA 1
ATOM 678 C C . GLU A 1 96 ? -27.473 6.139 4.748 1.00 46.44 96 GLU A C 1
ATOM 680 O O . GLU A 1 96 ? -28.606 6.578 4.910 1.00 46.44 96 GLU A O 1
ATOM 685 N N . SER A 1 97 ? -26.800 5.626 5.776 1.00 44.62 97 SER A N 1
ATOM 686 C CA . SER A 1 97 ? -27.195 5.874 7.160 1.00 44.62 97 SER A CA 1
ATOM 687 C C . SER A 1 97 ? -26.378 7.048 7.687 1.00 44.62 97 SER A C 1
ATOM 689 O O . SER A 1 97 ? -25.189 6.919 7.986 1.00 44.62 97 SER A O 1
ATOM 691 N N . GLN A 1 98 ? -27.031 8.206 7.757 1.00 45.44 98 GLN A N 1
ATOM 692 C CA . GLN A 1 98 ? -26.517 9.478 8.259 1.00 45.44 98 GLN A CA 1
ATOM 693 C C . GLN A 1 98 ? -26.189 9.408 9.758 1.00 45.44 98 GLN A C 1
ATOM 695 O O . GLN A 1 98 ? -26.910 9.950 10.590 1.00 45.44 98 GLN A O 1
ATOM 700 N N . ASN A 1 99 ? -25.082 8.767 10.117 1.00 49.25 99 ASN A N 1
ATOM 701 C CA . ASN A 1 99 ? -24.504 8.909 11.445 1.00 49.25 99 ASN A CA 1
ATOM 702 C C . ASN A 1 99 ? -23.155 9.610 11.307 1.00 49.25 99 ASN A C 1
ATOM 704 O O . ASN A 1 99 ? -22.318 9.194 10.507 1.00 49.25 99 ASN A O 1
ATOM 708 N N . GLN A 1 100 ? -22.948 10.691 12.064 1.00 52.09 100 GLN A N 1
ATOM 709 C CA . GLN A 1 100 ? -21.709 11.479 12.085 1.00 52.09 100 GLN A CA 1
ATOM 710 C C . GLN A 1 100 ? -20.535 10.723 12.739 1.00 52.09 100 GLN A C 1
ATOM 712 O O . GLN A 1 100 ? -19.825 11.265 13.581 1.00 52.09 100 GLN A O 1
ATOM 717 N N . LEU A 1 101 ? -20.316 9.457 12.382 1.00 60.41 101 LEU A N 1
ATOM 718 C CA . LEU A 1 101 ? -19.067 8.788 12.711 1.00 60.41 101 LEU A CA 1
ATOM 719 C C . LEU A 1 101 ? -17.941 9.365 11.848 1.00 60.41 101 LEU A C 1
ATOM 721 O O . LEU A 1 101 ? -18.128 9.687 10.673 1.00 60.41 101 LEU A O 1
ATOM 725 N N . GLU A 1 102 ? -16.753 9.484 12.441 1.00 75.75 102 GLU A N 1
ATOM 726 C CA . GLU A 1 102 ? -15.532 9.894 11.750 1.00 75.75 102 GLU A CA 1
ATOM 727 C C . GLU A 1 102 ? -15.154 8.859 10.677 1.00 75.75 102 GLU A C 1
ATOM 729 O O . GLU A 1 102 ? -14.443 7.885 10.928 1.00 75.75 102 GLU A O 1
ATOM 734 N N . VAL A 1 103 ? -15.672 9.056 9.465 1.00 85.81 103 VAL A N 1
ATOM 735 C CA . VAL A 1 103 ? -15.358 8.235 8.292 1.00 85.81 103 VAL A CA 1
ATOM 736 C C . VAL A 1 103 ? -14.057 8.684 7.630 1.00 85.81 103 VAL A C 1
ATOM 738 O O . VAL A 1 103 ? -13.725 9.876 7.590 1.00 85.81 103 VAL A O 1
ATOM 741 N N . TYR A 1 104 ? -13.325 7.734 7.048 1.00 85.19 104 TYR A N 1
ATOM 742 C CA . TYR A 1 104 ? -12.146 8.032 6.240 1.00 85.19 104 TYR A CA 1
ATOM 743 C C . TYR A 1 104 ? -12.539 8.816 4.983 1.00 85.19 104 TYR A C 1
ATOM 745 O O . TYR A 1 104 ? -13.349 8.373 4.169 1.00 85.19 104 TYR A O 1
ATOM 753 N N . LYS A 1 105 ? -11.941 9.997 4.812 1.00 87.56 105 LYS A N 1
ATOM 754 C CA . LYS A 1 105 ? -12.126 10.855 3.631 1.00 87.56 105 LYS A CA 1
ATOM 755 C C . LYS A 1 105 ? -11.096 10.517 2.556 1.00 87.56 105 LYS A C 1
ATOM 757 O O . LYS A 1 105 ? -10.160 9.770 2.798 1.00 87.56 105 LYS A O 1
ATOM 762 N N . GLU A 1 106 ? -11.234 11.089 1.366 1.00 86.44 106 GLU A N 1
ATOM 763 C CA . GLU A 1 106 ? -10.229 10.925 0.311 1.00 86.44 106 GLU A CA 1
ATOM 764 C C . GLU A 1 106 ? -8.833 11.362 0.791 1.00 86.44 106 GLU A C 1
ATOM 766 O O . GLU A 1 106 ? -8.661 12.449 1.359 1.00 86.44 106 GLU A O 1
ATOM 771 N N . TRP A 1 107 ? -7.833 10.503 0.567 1.00 81.44 107 TRP A N 1
ATOM 772 C CA . TRP A 1 107 ? -6.456 10.762 0.969 1.00 81.44 107 TRP A CA 1
ATOM 773 C C . TRP A 1 107 ? -5.902 11.998 0.253 1.00 81.44 107 TRP A C 1
ATOM 775 O O . TRP A 1 107 ? -5.848 12.057 -0.975 1.00 81.44 107 TRP A O 1
ATOM 785 N N . LYS A 1 108 ? -5.420 12.984 1.017 1.00 74.69 108 LYS A N 1
ATOM 786 C CA . LYS A 1 108 ? -4.775 14.186 0.470 1.00 74.69 108 LYS A CA 1
ATOM 787 C C . LYS A 1 108 ? -3.256 14.055 0.577 1.00 74.69 108 LYS A C 1
ATOM 789 O O . LYS A 1 108 ? -2.708 13.929 1.668 1.00 74.69 108 LYS A O 1
ATOM 794 N N . SER A 1 109 ? -2.558 14.132 -0.558 1.00 59.09 109 SER A N 1
ATOM 795 C CA . SER A 1 109 ? -1.093 13.975 -0.647 1.00 59.09 109 SER A CA 1
ATOM 796 C C . SER A 1 109 ? -0.299 15.047 0.114 1.00 59.09 109 SER A C 1
ATOM 798 O O . SER A 1 109 ? 0.851 14.820 0.490 1.00 59.09 109 SER A O 1
ATOM 800 N N . ARG A 1 110 ? -0.904 16.212 0.384 1.00 54.69 110 ARG A N 1
ATOM 801 C CA . ARG A 1 110 ? -0.288 17.300 1.149 1.00 54.69 110 ARG A CA 1
ATOM 802 C C . ARG A 1 110 ? -0.869 17.379 2.556 1.00 54.69 110 ARG A C 1
ATOM 804 O O . ARG A 1 110 ? -1.930 17.962 2.759 1.00 54.69 110 ARG A O 1
ATOM 811 N N . ARG A 1 111 ? -0.096 16.912 3.541 1.00 55.59 111 ARG A N 1
ATOM 812 C CA . ARG A 1 111 ? -0.263 17.367 4.928 1.00 55.59 111 ARG A CA 1
ATOM 813 C C . ARG A 1 111 ? 0.009 18.875 4.985 1.00 55.59 111 ARG A C 1
ATOM 815 O O . ARG A 1 111 ? 1.066 19.296 4.494 1.00 55.59 111 ARG A O 1
ATOM 822 N N . PRO A 1 112 ? -0.893 19.705 5.528 1.00 54.31 112 PRO A N 1
ATOM 823 C CA . PRO A 1 112 ? -0.646 21.130 5.702 1.00 54.31 112 PRO A CA 1
ATOM 824 C C . PRO A 1 112 ? 0.655 21.369 6.477 1.00 54.31 112 PRO A C 1
ATOM 826 O O . PRO A 1 112 ? 0.966 20.661 7.431 1.00 54.31 112 PRO A O 1
ATOM 829 N N . TRP A 1 113 ? 1.423 22.393 6.097 1.00 44.22 113 TRP A N 1
ATOM 830 C CA . TRP A 1 113 ? 2.706 22.723 6.740 1.00 44.22 113 TRP A CA 1
ATOM 831 C C . TRP A 1 113 ? 2.599 22.855 8.273 1.00 44.22 113 TRP A C 1
ATOM 833 O O . TRP A 1 113 ? 3.514 22.460 8.991 1.00 44.22 113 TRP A O 1
ATOM 843 N N . LYS A 1 114 ? 1.456 23.353 8.768 1.00 59.31 114 LYS A N 1
ATOM 844 C CA . LYS A 1 114 ? 1.168 23.511 10.200 1.00 59.31 114 LYS A CA 1
ATOM 845 C C . LYS A 1 114 ? 1.187 22.181 10.959 1.00 59.31 114 LYS A C 1
ATOM 847 O O . LYS A 1 114 ? 1.637 22.142 12.098 1.00 59.31 114 LYS A O 1
ATOM 852 N N . GLU A 1 115 ? 0.731 21.105 10.327 1.00 64.88 115 GLU A N 1
ATOM 853 C CA . GLU A 1 115 ? 0.717 19.762 10.908 1.00 64.88 115 GLU A CA 1
ATOM 854 C C . GLU A 1 115 ? 2.132 19.174 10.946 1.00 64.88 115 GLU A C 1
ATOM 856 O O . GLU A 1 115 ? 2.575 18.714 11.994 1.00 64.88 115 GLU A O 1
ATOM 861 N N . ARG A 1 116 ? 2.902 19.331 9.855 1.00 63.34 116 ARG A N 1
ATOM 862 C CA . ARG A 1 116 ? 4.324 18.935 9.807 1.00 63.34 116 ARG A CA 1
ATOM 863 C C . ARG A 1 116 ? 5.151 19.627 10.888 1.00 63.34 116 ARG A C 1
ATOM 865 O O . ARG A 1 116 ? 5.963 18.990 11.549 1.00 63.34 116 ARG A O 1
ATOM 872 N N . ARG A 1 117 ? 4.930 20.932 11.080 1.00 68.62 117 ARG A N 1
ATOM 873 C CA . ARG A 1 117 ? 5.605 21.722 12.114 1.00 68.62 117 ARG A CA 1
ATOM 874 C C . ARG A 1 117 ? 5.210 21.262 13.522 1.00 68.62 117 ARG A C 1
ATOM 876 O O . ARG A 1 117 ? 6.075 21.190 14.382 1.00 68.62 117 ARG A O 1
ATOM 883 N N . ARG A 1 118 ? 3.941 20.905 13.757 1.00 70.31 118 ARG A N 1
ATOM 884 C CA . ARG A 1 118 ? 3.474 20.367 15.048 1.00 70.31 118 ARG A CA 1
ATOM 885 C C . ARG A 1 118 ? 4.119 19.017 15.375 1.00 70.31 118 ARG A C 1
ATOM 887 O O . ARG A 1 118 ? 4.574 18.833 16.496 1.00 70.31 118 ARG A O 1
ATOM 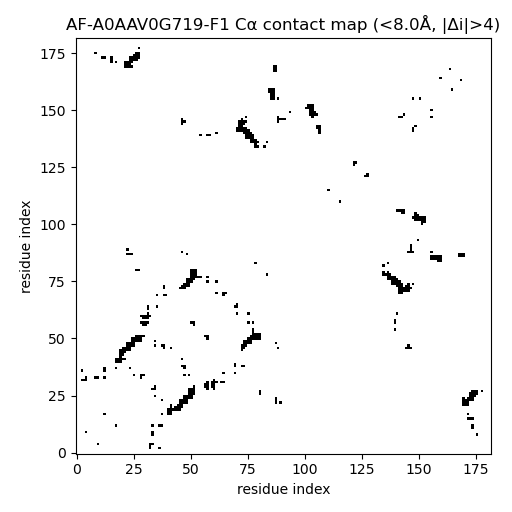894 N N . GLU A 1 119 ? 4.195 18.109 14.404 1.00 64.62 119 GLU A N 1
ATOM 895 C CA . GLU A 1 119 ? 4.847 16.802 14.574 1.00 64.62 119 GLU A CA 1
ATOM 896 C C . GLU A 1 119 ? 6.363 16.933 14.788 1.00 64.62 119 GLU A C 1
ATOM 898 O O . GLU A 1 119 ? 6.925 16.213 15.609 1.00 64.62 119 GLU A O 1
ATOM 903 N N . ALA A 1 120 ? 7.027 17.860 14.089 1.00 67.12 120 ALA A N 1
ATOM 904 C CA . ALA A 1 120 ? 8.445 18.151 14.302 1.00 67.12 120 ALA A CA 1
ATOM 905 C C . ALA A 1 120 ? 8.705 18.716 15.709 1.00 67.12 120 ALA A C 1
ATOM 907 O O . ALA A 1 120 ? 9.586 18.215 16.401 1.00 67.12 120 ALA A O 1
ATOM 908 N N . LEU A 1 121 ? 7.879 19.667 16.171 1.00 72.69 121 LEU A N 1
ATOM 909 C CA . LEU A 1 121 ? 7.953 20.186 17.542 1.00 72.69 121 LEU A CA 1
ATOM 910 C C . LEU A 1 121 ? 7.669 19.107 18.600 1.00 72.69 121 LEU A C 1
ATOM 912 O O . LEU A 1 121 ? 8.278 19.134 19.662 1.00 72.69 121 LEU A O 1
ATOM 916 N N . ALA A 1 122 ? 6.750 18.170 18.343 1.00 66.25 122 ALA A N 1
ATOM 917 C CA . ALA A 1 122 ? 6.472 17.067 19.267 1.00 66.25 122 ALA A CA 1
ATOM 918 C C . ALA A 1 122 ? 7.680 16.122 19.408 1.00 66.25 122 ALA A C 1
ATOM 920 O O . ALA A 1 122 ? 8.005 15.709 20.519 1.00 66.25 122 ALA A O 1
ATOM 921 N N . ARG A 1 123 ? 8.389 15.848 18.301 1.00 66.44 123 ARG A N 1
ATOM 922 C CA . AR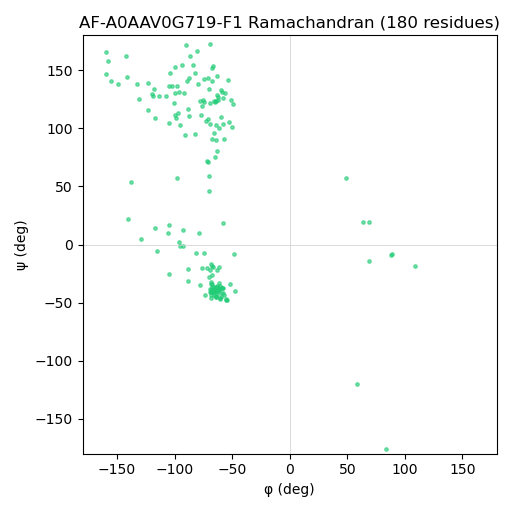G A 1 123 ? 9.636 15.061 18.311 1.00 66.44 123 ARG A CA 1
ATOM 923 C C . ARG A 1 123 ? 10.785 15.791 19.004 1.00 66.44 123 ARG A C 1
ATOM 925 O O . ARG A 1 123 ? 11.528 15.166 19.747 1.00 66.44 123 ARG A O 1
ATOM 932 N N . GLU A 1 124 ? 10.920 17.095 18.771 1.00 67.62 124 GLU A N 1
ATOM 933 C CA . GLU A 1 124 ? 11.965 17.933 19.376 1.00 67.62 124 GLU A CA 1
ATOM 934 C C . GLU A 1 124 ? 11.766 18.100 20.891 1.00 67.62 124 GLU A C 1
ATOM 936 O O . GLU A 1 124 ? 12.726 18.070 21.653 1.00 67.62 124 GLU A O 1
ATOM 941 N N . LYS A 1 125 ? 10.513 18.194 21.352 1.00 65.19 125 LYS A N 1
ATOM 942 C CA . LYS A 1 125 ? 10.166 18.315 22.778 1.00 65.19 125 LYS A CA 1
ATOM 943 C C . LYS A 1 125 ? 10.213 16.999 23.559 1.00 65.19 125 LYS A C 1
ATOM 945 O O . LYS A 1 125 ? 9.739 16.967 24.691 1.00 65.19 125 LYS A O 1
ATOM 950 N N . GLY A 1 126 ? 10.733 15.917 22.979 1.00 53.38 126 GLY A N 1
ATOM 951 C CA . GLY A 1 126 ? 10.866 14.646 23.688 1.00 53.38 126 GLY A CA 1
ATOM 952 C C . GLY A 1 126 ? 9.534 14.025 24.116 1.00 53.38 126 GLY A C 1
ATOM 953 O O . GLY A 1 126 ? 9.539 13.132 24.958 1.00 53.38 126 GLY A O 1
ATOM 954 N N . TYR A 1 127 ? 8.405 14.427 23.511 1.00 49.72 127 TYR A N 1
ATOM 955 C CA . TYR A 1 127 ? 7.214 13.580 23.480 1.00 49.72 127 TYR A CA 1
ATOM 956 C C . TYR A 1 127 ? 7.539 12.430 22.527 1.00 49.72 127 TYR A C 1
ATOM 958 O O . TYR A 1 127 ? 7.063 12.363 21.391 1.00 49.72 127 TYR A O 1
ATOM 966 N N . SER A 1 128 ? 8.420 11.531 22.973 1.00 46.88 128 SER A N 1
ATOM 967 C CA . SER A 1 128 ? 8.400 10.179 22.467 1.00 46.88 128 SER A CA 1
ATOM 968 C C . SER A 1 128 ? 6.951 9.751 22.627 1.00 46.88 128 SER A C 1
ATOM 970 O O . SER A 1 128 ? 6.362 9.864 23.704 1.00 46.88 128 SER A O 1
ATOM 972 N N . ASN A 1 129 ? 6.330 9.319 21.532 1.00 48.28 129 ASN A N 1
ATOM 973 C CA . ASN A 1 129 ? 5.225 8.404 21.703 1.00 48.28 129 ASN A CA 1
ATOM 974 C C . ASN A 1 129 ? 5.833 7.305 22.566 1.00 48.28 129 ASN A C 1
ATOM 976 O O . ASN A 1 129 ? 6.703 6.572 22.088 1.00 48.28 129 ASN A O 1
ATOM 980 N N . PHE A 1 130 ? 5.472 7.277 23.852 1.00 38.59 130 PHE A N 1
ATOM 981 C CA . PHE A 1 130 ? 5.531 6.064 24.630 1.00 38.59 130 PHE A CA 1
ATOM 982 C C . PHE A 1 130 ? 4.807 5.088 23.727 1.00 38.59 130 PHE A C 1
ATOM 984 O O . PHE A 1 130 ? 3.605 5.226 23.492 1.00 38.59 130 PHE A O 1
ATOM 991 N N . SER A 1 131 ? 5.595 4.270 23.034 1.00 43.16 131 SER A N 1
ATOM 992 C CA . SER A 1 131 ? 5.072 3.260 22.151 1.00 43.16 131 SER A CA 1
ATOM 993 C C . SER A 1 131 ? 4.409 2.313 23.116 1.00 43.16 131 SER A C 1
ATOM 995 O O . SER A 1 131 ? 5.031 1.423 23.681 1.00 43.16 131 SER A O 1
ATOM 997 N N . SER A 1 132 ? 3.128 2.559 23.374 1.00 39.28 132 SER A N 1
ATOM 998 C CA . SER A 1 132 ? 2.263 1.472 23.736 1.00 39.28 132 SER A CA 1
ATOM 999 C C . SER A 1 132 ? 2.544 0.419 22.664 1.00 39.28 132 SER A C 1
ATOM 1001 O O . SER A 1 132 ? 2.424 0.734 21.472 1.00 39.28 132 SER A O 1
ATOM 1003 N N . PRO A 1 133 ? 2.987 -0.792 23.032 1.00 41.50 133 PRO A N 1
ATOM 1004 C CA . PRO A 1 133 ? 3.070 -1.910 22.112 1.00 41.50 133 PRO A CA 1
ATOM 1005 C C . PRO A 1 133 ? 1.635 -2.344 21.802 1.00 41.50 133 PRO A C 1
ATOM 1007 O O . PRO A 1 133 ? 1.200 -3.446 22.107 1.00 41.50 133 PRO A O 1
ATOM 1010 N N . THR A 1 134 ? 0.833 -1.434 21.260 1.00 44.75 134 THR A N 1
ATOM 1011 C CA . THR A 1 134 ? -0.457 -1.752 20.692 1.00 44.75 134 THR A CA 1
ATOM 1012 C C . THR A 1 134 ? -0.139 -2.462 19.393 1.00 44.75 134 THR A C 1
ATOM 1014 O O . THR A 1 134 ? 0.295 -1.835 18.430 1.00 44.75 134 THR A O 1
ATOM 1017 N N . GLN A 1 135 ? -0.342 -3.778 19.403 1.00 59.38 135 GLN A N 1
ATOM 1018 C CA . GLN A 1 135 ? -0.277 -4.727 18.285 1.00 59.38 135 GLN A CA 1
ATOM 1019 C C . GLN A 1 135 ? -1.241 -4.380 17.124 1.00 59.38 135 GLN A C 1
ATOM 1021 O O . GLN A 1 135 ? -1.623 -5.247 16.341 1.00 59.38 135 GLN A O 1
ATOM 1026 N N . GLU A 1 136 ? -1.727 -3.142 17.044 1.00 73.06 136 GLU A N 1
ATOM 1027 C CA . GLU A 1 136 ? -2.695 -2.710 16.049 1.00 73.06 136 GLU A CA 1
ATOM 1028 C C . GLU A 1 136 ? -1.984 -2.153 14.811 1.00 73.06 136 GLU A C 1
ATOM 1030 O O . GLU A 1 136 ? -1.114 -1.290 14.941 1.00 73.06 136 GLU A O 1
ATOM 1035 N N . PRO A 1 137 ? -2.362 -2.599 13.601 1.00 85.25 137 PRO A N 1
ATOM 1036 C CA . PRO A 1 137 ? -1.772 -2.098 12.365 1.00 85.25 137 PRO A CA 1
ATOM 1037 C C . PRO A 1 137 ? -1.935 -0.574 12.186 1.00 85.25 137 PRO A C 1
ATOM 1039 O O . PRO A 1 137 ? -3.037 -0.037 12.260 1.00 85.25 137 PRO A O 1
ATOM 1042 N N . GLU A 1 138 ? -0.876 0.165 11.862 1.00 90.56 138 GLU A N 1
ATOM 1043 C CA . GLU A 1 138 ? -0.984 1.597 11.539 1.00 90.56 138 GLU A CA 1
ATOM 1044 C C . GLU A 1 138 ? -1.266 1.785 10.040 1.00 90.56 138 GLU A C 1
ATOM 1046 O O . GLU A 1 138 ? -0.418 1.468 9.208 1.00 90.56 138 GLU A O 1
ATOM 1051 N N . LEU A 1 139 ? -2.416 2.350 9.658 1.00 90.50 139 LEU A N 1
ATOM 1052 C CA . LEU A 1 139 ? -2.694 2.686 8.256 1.00 90.50 139 LEU A CA 1
ATOM 1053 C C . LEU A 1 139 ? -1.837 3.885 7.796 1.00 90.50 139 LEU A C 1
ATOM 1055 O O . LEU A 1 139 ? -2.097 5.032 8.159 1.00 90.50 139 LEU A O 1
ATOM 1059 N N . LEU A 1 140 ? -0.835 3.629 6.952 1.00 90.56 140 LEU A N 1
ATOM 1060 C CA . LEU A 1 140 ? 0.117 4.631 6.457 1.00 90.56 140 LEU A CA 1
ATOM 1061 C C . LEU A 1 140 ? -0.357 5.349 5.185 1.00 90.56 140 LEU A C 1
ATOM 1063 O O . LEU A 1 140 ? 0.033 6.494 4.931 1.00 90.56 140 LEU A O 1
ATOM 1067 N N . PHE A 1 141 ? -1.124 4.656 4.344 1.00 91.69 141 PHE A N 1
ATOM 1068 C CA . PHE A 1 141 ? -1.596 5.153 3.052 1.00 91.69 141 PHE A CA 1
ATOM 1069 C C . PHE A 1 141 ? -2.815 4.361 2.586 1.00 91.69 141 PHE A C 1
ATOM 1071 O O . PHE A 1 141 ? -2.888 3.157 2.813 1.00 91.69 141 PHE A O 1
ATOM 1078 N N . TYR A 1 142 ? -3.732 5.017 1.882 1.00 93.38 142 TYR A N 1
ATOM 1079 C CA . TYR A 1 142 ? -4.798 4.357 1.139 1.00 93.38 142 TYR A CA 1
ATOM 1080 C C . TYR A 1 142 ? -5.180 5.188 -0.083 1.00 93.38 142 TYR A C 1
ATOM 1082 O O . TYR A 1 142 ? -5.267 6.415 -0.017 1.00 93.38 142 TYR A O 1
ATOM 1090 N N . GLY A 1 143 ? -5.396 4.515 -1.207 1.00 90.50 143 GLY A N 1
ATOM 1091 C CA . GLY A 1 143 ? -5.892 5.135 -2.426 1.00 90.50 143 GLY A CA 1
ATOM 1092 C C . GLY A 1 143 ? -7.400 5.346 -2.419 1.00 90.50 143 GLY A C 1
ATOM 1093 O O . GLY A 1 143 ? -8.133 4.762 -1.617 1.00 90.50 143 GLY A O 1
ATOM 1094 N N . LYS A 1 144 ? -7.881 6.152 -3.367 1.00 89.94 144 LYS A N 1
ATOM 1095 C CA . LYS A 1 144 ? -9.303 6.498 -3.512 1.00 89.94 144 LYS A CA 1
ATOM 1096 C C . LYS A 1 144 ? -10.211 5.278 -3.707 1.00 89.94 144 LYS A C 1
ATOM 1098 O O . LYS A 1 144 ? -11.320 5.246 -3.188 1.00 89.94 144 LYS A O 1
ATOM 1103 N N . LYS A 1 145 ? -9.735 4.276 -4.446 1.00 88.06 145 LYS A N 1
ATOM 1104 C CA . LYS A 1 145 ? -10.449 3.046 -4.826 1.00 88.06 145 LYS A CA 1
ATOM 1105 C C . LYS A 1 145 ? -9.978 1.822 -4.030 1.00 88.06 145 LYS A C 1
ATOM 1107 O O . LYS A 1 145 ? -10.238 0.693 -4.427 1.00 88.06 145 LYS A O 1
ATOM 1112 N N . SER A 1 146 ? -9.282 2.031 -2.912 1.00 88.06 146 SER A N 1
ATOM 1113 C CA . SER A 1 146 ? -8.776 0.962 -2.036 1.00 88.06 146 SER A CA 1
ATOM 1114 C C . SER A 1 146 ? -9.859 0.292 -1.181 1.00 88.06 146 SER A C 1
ATOM 1116 O O . SER A 1 146 ? -9.561 -0.676 -0.479 1.00 88.06 146 SER A O 1
ATOM 1118 N N . GLY A 1 147 ? -11.080 0.842 -1.211 1.00 86.56 147 GLY A N 1
ATOM 1119 C CA . GLY A 1 147 ? -12.213 0.459 -0.370 1.00 86.56 147 GLY A CA 1
ATOM 1120 C C . GLY A 1 147 ? -12.276 1.195 0.973 1.00 86.56 147 GLY A C 1
ATOM 1121 O O . GLY A 1 147 ? -13.276 1.083 1.663 1.00 86.56 147 GLY A O 1
ATOM 1122 N N . VAL A 1 148 ? -11.244 1.964 1.346 1.00 87.94 148 VAL A N 1
ATOM 1123 C CA . VAL A 1 148 ? -11.157 2.618 2.668 1.00 87.94 148 VAL A CA 1
ATOM 1124 C C . VAL A 1 148 ? -12.029 3.873 2.780 1.00 87.94 148 VAL A C 1
ATOM 1126 O O . VAL A 1 148 ? -12.556 4.164 3.851 1.00 87.94 148 VAL A O 1
ATOM 1129 N N . VAL A 1 149 ? -12.176 4.639 1.695 1.00 88.19 149 VAL A N 1
ATOM 1130 C CA . VAL A 1 149 ? -12.942 5.897 1.706 1.00 88.19 149 VAL A CA 1
ATOM 1131 C C . VAL A 1 149 ? -14.410 5.610 2.033 1.00 88.19 149 VAL A C 1
ATOM 1133 O O . VAL A 1 149 ? -15.032 4.773 1.389 1.00 88.19 149 VAL A O 1
ATOM 1136 N N . GLY A 1 150 ? -14.958 6.321 3.018 1.00 85.00 150 GLY A N 1
ATOM 1137 C CA . GLY A 1 150 ? -16.324 6.130 3.512 1.00 85.00 150 GLY A CA 1
ATOM 1138 C C . GLY A 1 150 ? -16.459 5.100 4.637 1.00 85.00 150 GLY A C 1
ATOM 1139 O O . GLY A 1 150 ? -17.521 5.027 5.247 1.00 85.00 150 GLY A O 1
ATOM 1140 N N . LEU A 1 151 ? -15.403 4.349 4.972 1.00 85.12 151 LEU A N 1
ATOM 1141 C CA . LEU A 1 151 ? -15.433 3.412 6.096 1.00 85.12 151 LEU A CA 1
ATOM 1142 C C . LEU A 1 151 ? -15.144 4.094 7.430 1.00 85.12 151 LEU A C 1
ATOM 1144 O O . LEU A 1 151 ? -14.448 5.108 7.503 1.00 85.12 151 LEU A O 1
ATOM 1148 N N . THR A 1 152 ? -15.644 3.486 8.503 1.00 86.88 152 THR A N 1
ATOM 1149 C CA . THR A 1 152 ? -15.272 3.843 9.875 1.00 86.88 152 THR A CA 1
ATOM 1150 C C . THR A 1 152 ? -14.023 3.076 10.304 1.00 86.88 152 THR A C 1
ATOM 1152 O O . THR A 1 152 ? -13.681 2.036 9.730 1.00 86.88 152 THR A O 1
ATOM 1155 N N . ARG A 1 153 ? -13.356 3.552 11.361 1.00 84.56 153 ARG A N 1
ATOM 1156 C CA . ARG A 1 153 ? -12.223 2.842 11.969 1.00 84.56 153 ARG A CA 1
ATOM 1157 C C . ARG A 1 153 ? -12.595 1.416 12.382 1.00 84.56 153 ARG A C 1
ATOM 1159 O O . ARG A 1 153 ? -11.873 0.493 12.034 1.00 84.56 153 ARG A O 1
ATOM 1166 N N . ASN A 1 154 ? -13.730 1.222 13.049 1.00 82.62 154 ASN A N 1
ATOM 1167 C CA . ASN A 1 154 ? -14.140 -0.102 13.529 1.00 82.62 154 ASN A CA 1
ATOM 1168 C C . ASN A 1 154 ? -14.351 -1.094 12.380 1.00 82.62 154 ASN A C 1
ATOM 1170 O O . ASN A 1 154 ? -13.959 -2.249 12.495 1.00 82.62 154 ASN A O 1
ATOM 1174 N N . THR A 1 155 ? -14.913 -0.631 11.261 1.00 83.50 155 THR A N 1
ATOM 1175 C CA . THR A 1 155 ? -15.093 -1.461 10.063 1.00 83.50 155 THR A CA 1
ATOM 1176 C C . THR A 1 155 ? -13.754 -1.803 9.412 1.00 83.50 155 THR A C 1
ATOM 1178 O O . THR A 1 155 ? -13.527 -2.947 9.037 1.00 83.50 155 THR A O 1
ATOM 1181 N N . LEU A 1 156 ? -12.841 -0.830 9.296 1.00 85.69 156 LEU A N 1
ATOM 1182 C CA . LEU A 1 156 ? -11.524 -1.059 8.692 1.00 85.69 156 LEU A CA 1
ATOM 1183 C C . LEU A 1 156 ? -10.653 -2.012 9.524 1.00 85.69 156 LEU A C 1
ATOM 1185 O O . LEU A 1 156 ? -9.912 -2.821 8.972 1.00 85.69 156 LEU A O 1
ATOM 1189 N N . TYR A 1 157 ? -10.728 -1.891 10.848 1.00 85.06 157 TYR A N 1
ATOM 1190 C CA . TYR A 1 157 ? -9.925 -2.657 11.799 1.00 85.06 157 TYR A CA 1
ATOM 1191 C C . TYR A 1 157 ? -10.601 -3.944 12.277 1.00 85.06 157 TYR A C 1
ATOM 1193 O O . TYR A 1 157 ? -10.136 -4.578 13.227 1.00 85.06 157 TYR A O 1
ATOM 1201 N N . GLN A 1 158 ? -11.677 -4.354 11.607 1.00 82.12 158 GLN A N 1
ATOM 1202 C CA . GLN A 1 158 ? -12.353 -5.605 11.900 1.00 82.12 158 GLN A CA 1
ATOM 1203 C C . GLN A 1 158 ? -11.417 -6.788 11.614 1.00 82.12 158 GLN A C 1
ATOM 1205 O O . GLN A 1 158 ? -10.886 -6.946 10.510 1.00 82.12 158 GLN A O 1
ATOM 1210 N N . ARG A 1 159 ? -11.200 -7.613 12.641 1.00 76.44 159 ARG A N 1
ATOM 1211 C CA . ARG A 1 159 ? -10.346 -8.803 12.572 1.00 76.44 159 ARG A CA 1
ATOM 1212 C C . ARG A 1 159 ? -11.164 -10.043 12.252 1.00 76.44 159 ARG A C 1
ATOM 1214 O O . ARG A 1 159 ? -12.345 -10.133 12.591 1.00 76.44 159 ARG A O 1
ATOM 1221 N N . VAL A 1 160 ? -10.503 -11.026 11.653 1.00 66.31 160 VAL A N 1
ATOM 1222 C CA . VAL A 1 160 ? -11.079 -12.359 11.465 1.00 66.31 160 VAL A CA 1
ATOM 1223 C C . VAL A 1 160 ? -11.007 -13.142 12.774 1.00 66.31 160 VAL A C 1
ATOM 1225 O O . VAL A 1 160 ? -9.924 -13.345 13.318 1.00 66.31 160 VAL A O 1
ATOM 1228 N N . HIS A 1 161 ? -12.152 -13.617 13.267 1.00 59.06 161 HIS A N 1
ATOM 1229 C CA . HIS A 1 161 ? -12.199 -14.711 14.239 1.00 59.06 161 HIS A CA 1
ATOM 1230 C C . HIS A 1 161 ? -12.224 -16.042 13.475 1.00 59.06 161 HIS A C 1
ATOM 1232 O O . HIS A 1 161 ? -12.847 -16.124 12.418 1.00 59.06 161 HIS A O 1
ATOM 1238 N N . CYS A 1 162 ? -11.546 -17.067 14.006 1.00 50.28 162 CYS A N 1
ATOM 1239 C CA . CYS A 1 162 ? -11.169 -18.334 13.348 1.00 50.28 162 CYS A CA 1
ATOM 1240 C C . CYS A 1 162 ? -12.272 -19.103 12.570 1.00 50.28 162 CYS A C 1
ATOM 1242 O O . CYS A 1 162 ? -11.952 -20.062 11.881 1.00 50.28 162 CYS A O 1
ATOM 1244 N N . GLY A 1 163 ? -13.549 -18.714 12.649 1.00 51.22 163 GLY A N 1
ATOM 1245 C CA . GLY A 1 163 ? -14.667 -19.370 11.959 1.00 51.22 163 GLY A CA 1
ATOM 1246 C C . GLY A 1 163 ? -14.978 -18.886 10.533 1.00 51.22 163 GLY A C 1
ATOM 1247 O O . GLY A 1 163 ? -15.576 -19.645 9.781 1.00 51.22 163 GLY A O 1
ATOM 1248 N N . ASN A 1 164 ? -14.566 -17.674 10.125 1.00 49.66 164 ASN A N 1
ATOM 1249 C CA . ASN A 1 164 ? -15.086 -17.028 8.895 1.00 49.66 164 ASN A CA 1
ATOM 1250 C C . ASN A 1 164 ? -14.025 -16.773 7.799 1.00 49.66 164 ASN A C 1
ATOM 1252 O O . ASN A 1 164 ? -14.255 -15.996 6.871 1.00 49.66 164 ASN A O 1
ATOM 1256 N N . VAL A 1 165 ? -12.842 -17.394 7.898 1.00 53.84 165 VAL A N 1
ATOM 1257 C CA . VAL A 1 165 ? -11.705 -17.143 6.983 1.00 53.84 165 VAL A CA 1
ATOM 1258 C C . VAL A 1 165 ? -12.035 -17.531 5.534 1.00 53.84 165 VAL A C 1
ATOM 1260 O O . VAL A 1 165 ? -11.622 -16.835 4.609 1.00 53.84 165 VAL A O 1
ATOM 1263 N N . TYR A 1 166 ? -12.812 -18.600 5.339 1.00 51.97 166 TYR A N 1
ATOM 1264 C CA . TYR A 1 166 ? -13.110 -19.162 4.017 1.00 51.97 166 TYR A CA 1
ATOM 1265 C C . TYR A 1 166 ? -14.056 -18.309 3.160 1.00 51.97 166 TYR A C 1
ATOM 1267 O O . TYR A 1 166 ? -14.069 -18.467 1.946 1.00 51.97 166 TYR A O 1
ATOM 1275 N N . GLU A 1 167 ? -14.828 -17.402 3.765 1.00 56.22 167 GLU A N 1
ATOM 1276 C CA . GLU A 1 167 ? -15.850 -16.619 3.052 1.00 56.22 167 GLU A CA 1
ATOM 1277 C C . GLU A 1 167 ? -15.417 -15.157 2.812 1.00 56.22 167 GLU A C 1
ATOM 1279 O O . GLU A 1 167 ? -15.831 -14.517 1.843 1.00 56.22 167 GLU A O 1
ATOM 1284 N N . PHE A 1 168 ? -14.517 -14.626 3.652 1.00 61.44 168 PHE A N 1
ATOM 1285 C CA . PHE A 1 168 ? -14.145 -13.204 3.631 1.00 61.44 168 PHE A CA 1
ATOM 1286 C C . PHE A 1 168 ? -12.634 -12.930 3.580 1.00 61.44 168 PHE A C 1
ATOM 1288 O O . PHE A 1 168 ? -12.244 -11.768 3.646 1.00 61.44 168 PHE A O 1
ATOM 1295 N N . GLY A 1 169 ? -11.782 -13.954 3.459 1.00 71.00 169 GLY A N 1
ATOM 1296 C CA . GLY A 1 169 ? -10.323 -13.811 3.369 1.00 71.00 169 GLY A CA 1
ATOM 1297 C C . GLY A 1 169 ? -9.818 -13.169 2.067 1.00 71.00 169 GLY A C 1
ATOM 1298 O O . GLY A 1 169 ? -10.584 -12.912 1.141 1.00 71.00 169 GLY A O 1
ATOM 1299 N N . TYR A 1 170 ? -8.512 -12.881 2.017 1.00 72.12 170 TYR A N 1
ATOM 1300 C CA . TYR A 1 170 ? -7.836 -12.454 0.784 1.00 72.12 170 TYR A CA 1
ATOM 1301 C C . TYR A 1 170 ? -7.793 -13.605 -0.219 1.00 72.12 170 TYR A C 1
ATOM 1303 O O . TYR A 1 170 ? -7.513 -14.738 0.169 1.00 72.12 170 TYR A O 1
ATOM 1311 N N . ASP A 1 171 ? -7.993 -13.295 -1.497 1.00 74.56 171 ASP A N 1
ATOM 1312 C CA . ASP A 1 171 ? -7.962 -14.288 -2.573 1.00 74.56 171 ASP A CA 1
ATOM 1313 C C . ASP A 1 171 ? -6.539 -14.823 -2.779 1.00 74.56 171 ASP A C 1
ATOM 1315 O O . ASP A 1 171 ? -6.346 -16.001 -3.074 1.00 74.56 171 ASP A O 1
ATOM 1319 N N . LYS A 1 172 ? -5.528 -13.962 -2.574 1.00 79.38 172 LYS A N 1
ATOM 1320 C CA . LYS A 1 172 ? -4.103 -14.289 -2.729 1.00 79.38 172 LYS A CA 1
ATOM 1321 C C . LYS A 1 172 ? -3.258 -13.617 -1.646 1.00 79.38 172 LYS A C 1
ATOM 1323 O O . LYS A 1 172 ? -3.503 -12.466 -1.278 1.00 79.38 172 LYS A O 1
ATOM 1328 N N . ALA A 1 173 ? -2.216 -14.304 -1.182 1.00 73.31 173 ALA A N 1
ATOM 1329 C CA . ALA A 1 173 ? -1.252 -13.758 -0.230 1.00 73.31 173 ALA A CA 1
ATOM 1330 C C . ALA A 1 173 ? 0.191 -13.995 -0.699 1.00 73.31 173 ALA A C 1
ATOM 1332 O O . ALA A 1 173 ? 0.596 -15.128 -0.947 1.00 73.31 173 ALA A O 1
ATOM 1333 N N . GLY A 1 174 ? 0.970 -12.921 -0.799 1.00 63.53 174 GLY A N 1
ATOM 1334 C CA . GLY A 1 174 ? 2.403 -12.950 -1.055 1.00 63.53 174 GLY A CA 1
ATOM 1335 C C . GLY A 1 174 ? 3.196 -12.770 0.239 1.00 63.53 174 GLY A C 1
ATOM 1336 O O . GLY A 1 174 ? 2.961 -11.834 1.005 1.00 63.53 174 GLY A O 1
ATOM 1337 N N . SER A 1 175 ? 4.174 -13.646 0.468 1.00 55.03 175 SER A N 1
ATOM 1338 C CA . SER A 1 175 ? 5.231 -13.434 1.456 1.00 55.03 175 SER A CA 1
ATOM 1339 C C . SER A 1 175 ? 6.571 -13.517 0.746 1.00 55.03 175 SER A C 1
ATOM 1341 O O . SER A 1 175 ? 6.951 -14.545 0.185 1.00 55.03 175 SER A O 1
ATOM 1343 N N . CYS A 1 176 ? 7.293 -12.404 0.738 1.00 46.06 176 CYS A N 1
ATOM 1344 C CA . CYS A 1 176 ? 8.681 -12.411 0.326 1.00 46.06 176 CYS A CA 1
ATOM 1345 C C . CYS A 1 176 ? 9.479 -12.986 1.492 1.00 46.06 176 CYS A C 1
ATOM 1347 O O . CYS A 1 176 ? 9.600 -12.311 2.512 1.00 46.06 176 CYS A O 1
ATOM 1349 N N . GLY A 1 177 ? 10.046 -14.185 1.347 1.00 41.16 177 GLY A N 1
ATOM 1350 C CA . GLY A 1 177 ? 11.040 -14.697 2.286 1.00 41.16 177 GLY A CA 1
ATOM 1351 C C . GLY A 1 177 ? 12.220 -13.730 2.371 1.00 41.16 177 GLY A C 1
ATOM 1352 O O . GLY A 1 177 ? 13.168 -13.824 1.592 1.00 41.16 177 GLY A O 1
ATOM 1353 N N . CYS A 1 178 ? 12.151 -12.776 3.299 1.00 34.94 178 CYS A N 1
ATOM 1354 C CA . CYS A 1 178 ? 13.295 -11.992 3.716 1.00 34.94 178 CYS A CA 1
ATOM 1355 C C . CYS A 1 178 ? 14.241 -12.985 4.388 1.00 34.94 178 CYS A C 1
ATOM 1357 O O . CYS A 1 178 ? 14.057 -13.338 5.550 1.00 34.94 178 CYS A O 1
ATOM 1359 N N . ARG A 1 179 ? 15.224 -13.488 3.633 1.00 31.91 179 ARG A N 1
ATOM 1360 C CA . ARG A 1 179 ? 16.385 -14.157 4.211 1.00 31.91 179 ARG A CA 1
ATOM 1361 C C . ARG A 1 179 ? 17.037 -13.151 5.154 1.00 31.91 179 ARG A C 1
ATOM 1363 O O . ARG A 1 179 ? 17.677 -12.203 4.707 1.00 31.91 179 ARG A O 1
ATOM 1370 N N . VAL A 1 180 ? 16.817 -13.345 6.449 1.00 31.05 180 VAL A N 1
ATOM 1371 C CA . VAL A 1 180 ? 17.658 -12.774 7.493 1.00 31.05 180 VAL A CA 1
ATOM 1372 C C . VAL A 1 180 ? 19.013 -13.438 7.279 1.00 31.05 180 VAL A C 1
ATOM 1374 O O . VAL A 1 180 ? 19.154 -14.636 7.521 1.00 31.05 180 VAL A O 1
ATOM 1377 N N . HIS A 1 181 ? 19.962 -12.724 6.678 1.00 27.81 181 HIS A N 1
ATOM 1378 C CA . HIS A 1 181 ? 21.336 -13.203 6.697 1.00 27.81 181 HIS A CA 1
ATOM 1379 C C . HIS A 1 181 ? 21.863 -13.059 8.137 1.00 27.81 181 HIS A C 1
ATOM 1381 O O . HIS A 1 181 ? 21.575 -12.028 8.754 1.00 27.81 181 HIS A O 1
ATOM 1387 N N . PRO A 1 182 ? 22.529 -14.099 8.672 1.00 36.25 182 PRO A N 1
ATOM 1388 C CA . PRO A 1 182 ? 23.064 -14.126 10.033 1.00 36.25 182 PRO A CA 1
ATOM 1389 C C . PRO A 1 182 ? 24.201 -13.122 10.243 1.00 36.25 182 PRO A C 1
ATOM 1391 O O . PRO A 1 182 ? 24.880 -12.777 9.247 1.00 36.25 182 PRO A O 1
#

Radius of gyration: 17.12 Å; Cα contacts (8 Å, |Δi|>4): 289; chains: 1; bounding box: 50×43×42 Å

Nearest PDB structures (foldseek):
  5wwr-assembly2_B  TM=9.409E-01  e=4.221E-05  Homo sapiens
  1o54-assembly1_A  TM=8.815E-01  e=6.690E-05  Thermotoga maritima
  3mb5-assembly1_A  TM=8.585E-01  e=2.494E-04  Pyrococcus abyssi
  3dh0-assembly1_A  TM=8.753E-01  e=2.494E-04  Aquifex aeolicus
  4o29-assembly1_A  TM=9.325E-01  e=2.493E-03  Pyrobaculum aerophilum str. IM2

pLDDT: mean 74.05, std 16.55, range [27.81, 93.38]

Foldseek 3Di:
DDFPDDPVLVVLLVVLVQAQAFAEEEQDCFPQSSVLVSLVRNPPHYAYEYEHQDPVRVVNNVVVCVVVVSQAQYWYWNANSVLDFWFQQDQDPDDDDPDPAPADAADDPDDPPVVVVVVVVCVVVPVPVPPPVPNFIDTPGHHNNNNRGRDHPCNRRDGDDPPCCVPTHGPGYDYDPPPPDD

Mean predicted aligned error: 11.12 Å